Protein AF-A0A972TH23-F1 (afdb_monomer_lite)

Radius of gyration: 21.54 Å; chains: 1; bounding box: 69×28×60 Å

Foldseek 3Di:
DDPLVVQVVCQVVLCVVFNHADPCCCPPVHHVVQVQQATRHAAPFQDPVNLLVVVPPDPLLLLLLLQAFQPPQPDQQQPPDPPPPDDPPDRGSNPVSLVVVCVVAPNLLSVLADSRHDALVLCCVQPCPHLLNLSSLSNCLNNLNLPARRSNDDPVCCVVVDHHHPDDVVRVRNRVSNVSVVVSVVSNVSSSVQCPPRVHVSSVVVSCSSVVNPPDDRDDDDDPDPDD

Secondary structure (DSSP, 8-state):
--HHHHHHHHHHHHHHHS-PBPTTBTSSSB-HHHHHHS--B---PPPHHHHHTGGGS-HHHHHHHTTBPPTT--S-TTS-----SS--SPPPTTHHHHHHHHHHS-HHHHTTS-TT-B-HHHHHHHHTTSTTTHHHHHHHHHTT-SS-HHHH--GGGHHHH-PPPS-HHHHHHHHHHHHHHHHHHHHHHHHHHHHHHSHHHHHHHHHHHHTT-TT--PPP--PPPP--

Sequence (228 aa):
EDLDRRAWRFCQLFSRKYFPLHDDTLSDEFGIGDLLSGIPFQPLGFSYEGYHGFADLRQGYILALALVECPWDEGDPLGLSDDEEEADGIPGPRIPILEAVGDIVEEGLVRLLPASGWSAEDLHTITDDTEFDGLGLFADWINGNTGSIHLDTMGESLDMEGLPEWDPDTIDEMTSDWHQATEILDKIHRVALLLEQDPERTFRKLMALLTDNKDLVIPKEQLPLPID

pLDDT: mean 86.39, std 15.71, range [40.56, 98.5]

Structure (mmCIF, N/CA/C/O backbone):
data_AF-A0A972TH23-F1
#
_entry.id   AF-A0A972TH23-F1
#
loop_
_atom_site.group_PDB
_atom_site.id
_atom_site.type_symbol
_atom_site.label_atom_id
_atom_site.label_alt_id
_atom_site.label_comp_id
_atom_site.label_asym_id
_atom_site.label_entity_id
_atom_site.label_seq_id
_atom_site.pdbx_PDB_ins_code
_atom_site.Cartn_x
_atom_site.Cartn_y
_atom_site.Cartn_z
_atom_site.occupancy
_atom_site.B_iso_or_equiv
_atom_site.auth_seq_id
_atom_site.auth_comp_id
_atom_site.auth_asym_id
_atom_site.auth_atom_id
_atom_site.pdbx_PDB_model_num
ATOM 1 N N . GLU A 1 1 ? 22.518 -13.396 -33.014 1.00 58.34 1 GLU A N 1
ATOM 2 C CA . GLU A 1 1 ? 21.845 -13.726 -31.745 1.00 58.34 1 GLU A CA 1
ATOM 3 C C . GLU A 1 1 ? 20.429 -13.204 -31.861 1.00 58.34 1 GLU A C 1
ATOM 5 O O . GLU A 1 1 ? 20.268 -12.141 -32.450 1.00 58.34 1 GLU A O 1
ATOM 10 N N . ASP A 1 2 ? 19.452 -13.988 -31.427 1.00 87.38 2 ASP A N 1
ATOM 11 C CA . ASP A 1 2 ? 18.033 -13.660 -31.557 1.00 87.38 2 ASP A CA 1
ATOM 12 C C . ASP A 1 2 ? 17.685 -12.401 -30.746 1.00 87.38 2 ASP A C 1
ATOM 14 O O . ASP A 1 2 ? 18.200 -12.236 -29.634 1.00 87.38 2 ASP A O 1
ATOM 18 N N . LEU A 1 3 ? 16.890 -11.496 -31.320 1.00 87.00 3 LEU A N 1
ATOM 19 C CA . LEU A 1 3 ? 16.564 -10.208 -30.702 1.00 87.00 3 LEU A CA 1
ATOM 20 C C . LEU A 1 3 ? 15.776 -10.428 -29.405 1.00 87.00 3 LEU A C 1
ATOM 22 O O . LEU A 1 3 ? 16.132 -9.849 -28.380 1.00 87.00 3 LEU A O 1
ATOM 26 N N . ASP A 1 4 ? 14.838 -11.374 -29.423 1.00 87.94 4 ASP A N 1
ATOM 27 C CA . ASP A 1 4 ? 14.030 -11.782 -28.268 1.00 87.94 4 ASP A CA 1
ATOM 28 C C . ASP A 1 4 ? 14.906 -12.295 -27.126 1.00 87.94 4 ASP A C 1
ATOM 30 O O . ASP A 1 4 ? 14.780 -11.897 -25.969 1.00 87.94 4 ASP A O 1
ATOM 34 N N . ARG A 1 5 ? 15.912 -13.111 -27.458 1.00 90.25 5 ARG A N 1
ATOM 35 C CA . ARG A 1 5 ? 16.858 -13.633 -26.466 1.00 90.25 5 ARG A CA 1
ATOM 36 C C . ARG A 1 5 ? 17.711 -12.531 -25.836 1.00 90.25 5 ARG A C 1
ATOM 38 O O . ARG A 1 5 ? 18.113 -12.660 -24.677 1.00 90.25 5 ARG A O 1
ATOM 45 N N . ARG A 1 6 ? 18.046 -11.481 -26.592 1.00 92.25 6 ARG A N 1
ATOM 46 C CA . ARG A 1 6 ? 18.792 -10.326 -26.070 1.00 92.25 6 ARG A CA 1
ATOM 47 C C . ARG A 1 6 ? 17.913 -9.470 -25.167 1.00 92.25 6 ARG A C 1
ATOM 49 O O . ARG A 1 6 ? 18.381 -9.120 -24.088 1.00 92.25 6 ARG A O 1
ATOM 56 N N . ALA A 1 7 ? 16.678 -9.191 -25.582 1.00 93.00 7 ALA A N 1
ATOM 57 C CA . ALA A 1 7 ? 15.705 -8.447 -24.789 1.00 93.00 7 ALA A CA 1
ATOM 58 C C . ALA A 1 7 ? 15.417 -9.162 -23.462 1.00 93.00 7 ALA A C 1
ATOM 60 O O . ALA A 1 7 ? 15.606 -8.582 -22.399 1.00 93.00 7 ALA A O 1
ATOM 61 N N . TRP A 1 8 ? 15.140 -10.468 -23.501 1.00 92.50 8 TRP A N 1
ATOM 62 C CA . TRP A 1 8 ? 14.904 -11.261 -22.292 1.00 92.50 8 TRP A CA 1
ATOM 63 C C . TRP A 1 8 ? 16.086 -11.216 -21.313 1.00 92.50 8 TRP A C 1
ATOM 65 O O . TRP A 1 8 ? 15.919 -11.010 -20.112 1.00 92.50 8 TRP A O 1
ATOM 75 N N . ARG A 1 9 ? 17.321 -11.360 -21.819 1.00 94.38 9 ARG A N 1
ATOM 76 C CA . ARG A 1 9 ? 18.526 -11.241 -20.980 1.00 94.38 9 ARG A CA 1
ATOM 77 C C . ARG A 1 9 ? 18.697 -9.843 -20.405 1.00 94.38 9 ARG A C 1
ATOM 79 O O . ARG A 1 9 ? 19.185 -9.729 -19.284 1.00 94.38 9 ARG A O 1
ATOM 86 N N . PHE A 1 10 ? 18.363 -8.811 -21.174 1.00 95.19 10 PHE A N 1
ATOM 87 C CA . PHE A 1 10 ? 18.400 -7.435 -20.702 1.00 95.19 10 PHE A CA 1
ATOM 88 C C . PHE A 1 10 ? 17.441 -7.251 -19.525 1.00 95.19 10 PHE A C 1
ATOM 90 O O . PHE A 1 10 ? 17.918 -6.875 -18.461 1.00 95.19 10 PHE A O 1
ATOM 97 N N . CYS A 1 11 ? 16.164 -7.624 -19.665 1.00 95.12 11 CYS A N 1
ATOM 98 C CA . CYS A 1 11 ? 15.163 -7.512 -18.600 1.00 95.12 11 CYS A CA 1
ATOM 99 C C . CYS A 1 11 ? 15.625 -8.216 -17.315 1.00 95.12 11 CYS A C 1
ATOM 101 O O . CYS A 1 11 ? 15.657 -7.617 -16.247 1.00 95.12 11 CYS A O 1
ATOM 103 N N . GLN A 1 12 ? 16.117 -9.454 -17.428 1.00 94.62 12 GLN A N 1
ATOM 104 C CA . GLN A 1 12 ? 16.620 -10.220 -16.280 1.00 94.62 12 GLN A CA 1
ATOM 105 C C . GLN A 1 12 ? 17.823 -9.559 -15.584 1.00 94.62 12 GLN A C 1
ATOM 107 O O . GLN A 1 12 ? 17.921 -9.554 -14.357 1.00 94.62 12 GLN A O 1
ATOM 112 N N . LEU A 1 13 ? 18.775 -9.024 -16.354 1.00 96.94 13 LEU A N 1
ATOM 113 C CA . LEU A 1 13 ? 19.952 -8.353 -15.794 1.00 96.94 13 LEU A CA 1
ATOM 114 C C . LEU A 1 13 ? 19.608 -6.981 -15.211 1.00 96.94 13 LEU A C 1
ATOM 116 O O . LEU A 1 13 ? 20.183 -6.612 -14.187 1.00 96.94 13 LEU A O 1
ATOM 120 N N . PHE A 1 14 ? 18.692 -6.255 -15.852 1.00 97.12 14 PHE A N 1
ATOM 121 C CA . PHE A 1 14 ? 18.190 -4.969 -15.391 1.00 97.12 14 PHE A CA 1
ATOM 122 C C . PHE A 1 14 ? 17.475 -5.133 -14.052 1.00 97.12 14 PHE A C 1
ATOM 124 O O . PHE A 1 14 ? 17.923 -4.561 -13.061 1.00 97.12 14 PHE A O 1
ATOM 131 N N . SER A 1 15 ? 16.468 -6.008 -13.977 1.00 96.31 15 SER A N 1
ATOM 132 C CA . SER A 1 15 ? 15.666 -6.192 -12.763 1.00 96.31 15 SER A CA 1
ATOM 133 C C . SER A 1 15 ? 16.445 -6.742 -11.581 1.00 96.31 15 SER A C 1
ATOM 135 O O . SER A 1 15 ? 16.119 -6.468 -10.433 1.00 96.31 15 SER A O 1
ATOM 137 N N . ARG A 1 16 ? 17.532 -7.474 -11.837 1.00 95.88 16 ARG A N 1
ATOM 138 C CA . ARG A 1 16 ? 18.442 -7.906 -10.774 1.00 95.88 16 ARG A CA 1
ATOM 139 C C . ARG A 1 16 ? 19.262 -6.756 -10.180 1.00 95.88 16 ARG A C 1
ATOM 141 O O . ARG A 1 16 ? 19.737 -6.879 -9.053 1.00 95.88 16 ARG A O 1
ATOM 148 N N . LYS A 1 17 ? 19.535 -5.715 -10.966 1.00 96.75 17 LYS A N 1
ATOM 149 C CA . LYS A 1 17 ? 20.411 -4.607 -10.575 1.00 96.75 17 LYS A CA 1
ATOM 150 C C . LYS A 1 17 ? 19.633 -3.399 -10.049 1.00 96.75 17 LYS A C 1
ATOM 152 O O . LYS A 1 17 ? 20.150 -2.734 -9.160 1.00 96.75 17 LYS A O 1
ATOM 157 N N . TYR A 1 18 ? 18.466 -3.134 -10.622 1.00 97.50 18 TYR A N 1
ATOM 158 C CA . TYR A 1 18 ? 17.672 -1.932 -10.394 1.00 97.50 18 TYR A CA 1
ATOM 159 C C . TYR A 1 18 ? 16.332 -2.315 -9.747 1.00 97.50 18 TYR A C 1
ATOM 161 O O . TYR A 1 18 ? 16.296 -2.574 -8.547 1.00 97.50 18 TYR A O 1
ATOM 169 N N . PHE A 1 19 ? 15.266 -2.453 -10.535 1.00 97.19 19 PHE A N 1
ATOM 170 C CA . PHE A 1 19 ? 13.908 -2.772 -10.078 1.00 97.19 19 PHE A CA 1
ATOM 171 C C . PHE A 1 19 ? 13.185 -3.681 -11.093 1.00 97.19 19 PHE A C 1
ATOM 173 O O . PHE A 1 19 ? 13.610 -3.768 -12.255 1.00 97.19 19 PHE A O 1
ATOM 180 N N . PRO A 1 20 ? 12.128 -4.412 -10.690 1.00 95.25 20 PRO A N 1
ATOM 181 C CA . PRO A 1 20 ? 11.381 -5.267 -11.604 1.00 95.25 20 PRO A CA 1
ATOM 182 C C . PRO A 1 20 ? 10.733 -4.460 -12.729 1.00 95.25 20 PRO A C 1
ATOM 184 O O . PRO A 1 20 ? 10.150 -3.398 -12.512 1.00 95.25 20 PRO A O 1
ATOM 187 N N . LEU A 1 21 ? 10.850 -4.997 -13.941 1.00 93.81 21 LEU A N 1
ATOM 188 C CA . LEU A 1 21 ? 10.023 -4.558 -15.057 1.00 93.81 21 LEU A CA 1
ATOM 189 C C . LEU A 1 21 ? 8.640 -5.212 -14.941 1.00 93.81 21 LEU A C 1
ATOM 191 O O . LEU A 1 21 ? 8.520 -6.235 -14.271 1.00 93.81 21 LEU A O 1
ATOM 195 N N . HIS A 1 22 ? 7.642 -4.636 -15.608 1.00 90.44 22 HIS A N 1
ATOM 196 C CA . HIS A 1 22 ? 6.270 -5.125 -15.649 1.00 90.44 22 HIS A CA 1
ATOM 197 C C . HIS A 1 22 ? 6.222 -6.610 -16.015 1.00 90.44 22 HIS A C 1
ATOM 199 O O . HIS A 1 22 ? 6.930 -7.024 -16.940 1.00 90.44 22 HIS A O 1
ATOM 205 N N . ASP A 1 23 ? 5.386 -7.398 -15.343 1.00 85.00 23 ASP A N 1
ATOM 206 C CA . ASP A 1 23 ? 5.306 -8.850 -15.561 1.00 85.00 23 ASP A CA 1
ATOM 207 C C . ASP A 1 23 ? 4.962 -9.229 -17.013 1.00 85.00 23 ASP A C 1
ATOM 209 O O . ASP A 1 23 ? 5.482 -10.221 -17.532 1.00 85.00 23 ASP A O 1
ATOM 213 N N . ASP A 1 24 ? 4.181 -8.396 -17.708 1.00 85.25 24 ASP A N 1
ATOM 214 C CA . ASP A 1 24 ? 3.852 -8.612 -19.121 1.00 85.25 24 ASP A CA 1
ATOM 215 C C . ASP A 1 24 ? 4.957 -8.169 -20.087 1.00 85.25 24 ASP A C 1
ATOM 217 O O . ASP A 1 24 ? 4.804 -8.327 -21.293 1.00 85.25 24 ASP A O 1
ATOM 221 N N . THR A 1 25 ? 6.093 -7.650 -19.607 1.00 85.81 25 THR A N 1
ATOM 222 C CA . THR A 1 25 ? 7.207 -7.231 -20.471 1.00 85.81 25 THR A CA 1
ATOM 223 C C . THR A 1 25 ? 7.710 -8.408 -21.314 1.00 85.81 25 THR A C 1
ATOM 225 O O . THR A 1 25 ? 8.209 -9.400 -20.780 1.00 85.81 25 THR A O 1
ATOM 228 N N . LEU A 1 26 ? 7.685 -8.255 -22.644 1.00 86.94 26 LEU A N 1
ATOM 229 C CA . LEU A 1 26 ? 7.962 -9.300 -23.646 1.00 86.94 26 LEU A CA 1
ATOM 230 C C . LEU A 1 26 ? 6.861 -10.371 -23.777 1.00 86.94 26 LEU A C 1
ATOM 232 O O . LEU A 1 26 ? 7.159 -11.501 -24.175 1.00 86.94 26 LEU A O 1
ATOM 236 N N . SER A 1 27 ? 5.611 -10.024 -23.465 1.00 85.94 27 SER A N 1
ATOM 237 C CA . SER A 1 27 ? 4.417 -10.805 -23.803 1.00 85.94 27 SER A CA 1
ATOM 238 C C . SER A 1 27 ? 3.931 -10.518 -25.233 1.00 85.94 27 SER A C 1
ATOM 240 O O . SER A 1 27 ? 4.525 -9.728 -25.972 1.00 85.94 27 SER A O 1
ATOM 242 N N . ASP A 1 28 ? 2.837 -11.172 -25.638 1.00 80.94 28 ASP A N 1
ATOM 243 C CA . ASP A 1 28 ? 2.169 -10.884 -26.913 1.00 80.94 28 ASP A CA 1
ATOM 244 C C . ASP A 1 28 ? 1.546 -9.471 -26.942 1.00 80.94 28 ASP A C 1
ATOM 246 O O . ASP A 1 28 ? 1.350 -8.914 -28.023 1.00 80.94 28 ASP A O 1
ATOM 250 N N . GLU A 1 29 ? 1.253 -8.895 -25.770 1.00 77.94 29 GLU A N 1
ATOM 251 C CA . GLU A 1 29 ? 0.650 -7.566 -25.608 1.00 77.94 29 GLU A CA 1
ATOM 252 C C . GLU A 1 29 ? 1.708 -6.470 -25.438 1.00 77.94 29 GLU A C 1
ATOM 254 O O . GLU A 1 29 ? 1.524 -5.365 -25.942 1.00 77.94 29 GLU A O 1
ATOM 259 N N . PHE A 1 30 ? 2.844 -6.791 -24.807 1.00 80.62 30 PHE A N 1
ATOM 260 C CA . PHE A 1 30 ? 3.937 -5.850 -24.569 1.00 80.62 30 PHE A CA 1
ATOM 261 C C . PHE A 1 30 ? 5.242 -6.361 -25.186 1.00 80.62 30 PHE A C 1
ATOM 263 O O . PHE A 1 30 ? 5.964 -7.182 -24.614 1.00 80.62 30 PHE A O 1
ATOM 270 N N . GLY A 1 31 ? 5.569 -5.868 -26.378 1.00 87.19 31 GLY A N 1
ATOM 271 C CA . GLY A 1 31 ? 6.668 -6.376 -27.184 1.00 87.19 31 GLY A CA 1
ATOM 272 C C . GLY A 1 31 ? 7.996 -5.645 -26.985 1.00 87.19 31 GLY A C 1
ATOM 273 O O . GLY A 1 31 ? 8.184 -4.764 -26.149 1.00 87.19 31 GLY A O 1
ATOM 274 N N . ILE A 1 32 ? 8.962 -5.983 -27.843 1.00 90.50 32 ILE A N 1
ATOM 275 C CA . ILE A 1 32 ? 10.258 -5.284 -27.891 1.00 90.50 32 ILE A CA 1
ATOM 276 C C . ILE A 1 32 ? 10.090 -3.815 -28.294 1.00 90.50 32 ILE A C 1
ATOM 278 O O . ILE A 1 32 ? 10.900 -2.986 -27.894 1.00 90.50 32 ILE A O 1
ATOM 282 N N . GLY A 1 33 ? 9.073 -3.491 -29.099 1.00 88.62 33 GLY A N 1
ATOM 283 C CA . GLY A 1 33 ? 8.780 -2.108 -29.479 1.00 88.62 33 GLY A CA 1
ATOM 284 C C . GLY A 1 33 ? 8.497 -1.240 -28.256 1.00 88.62 33 GLY A C 1
ATOM 285 O O . GLY A 1 33 ? 9.111 -0.187 -28.111 1.00 88.62 33 GLY A O 1
ATOM 286 N N . ASP A 1 34 ? 7.664 -1.747 -27.353 1.00 88.06 34 ASP A N 1
ATOM 287 C CA . ASP A 1 34 ? 7.239 -1.054 -26.138 1.00 88.06 34 ASP A CA 1
ATOM 288 C C . ASP A 1 34 ? 8.391 -0.950 -25.128 1.00 88.06 34 ASP A C 1
ATOM 290 O O . ASP A 1 34 ? 8.662 0.114 -24.569 1.00 88.06 34 ASP A O 1
ATOM 294 N N . LEU A 1 35 ? 9.192 -2.020 -25.016 1.00 91.56 35 LEU A N 1
ATOM 295 C CA . LEU A 1 35 ? 10.444 -2.000 -24.253 1.00 91.56 35 LEU A CA 1
ATOM 296 C C . LEU A 1 35 ? 11.418 -0.923 -24.759 1.00 91.56 35 LEU A C 1
ATOM 298 O O . LEU A 1 35 ? 12.207 -0.396 -23.983 1.00 91.56 35 LEU A O 1
ATOM 302 N N . LEU A 1 36 ? 11.412 -0.614 -26.058 1.00 91.44 36 LEU A N 1
ATOM 303 C CA . LEU A 1 36 ? 12.267 0.423 -26.637 1.00 91.44 36 LEU A CA 1
ATOM 304 C C . LEU A 1 36 ? 11.660 1.829 -26.536 1.00 91.44 36 LEU A C 1
ATOM 306 O O . LEU A 1 36 ? 12.415 2.792 -26.669 1.00 91.44 36 LEU A O 1
ATOM 310 N N . SER A 1 37 ? 10.346 1.963 -26.325 1.00 90.38 37 SER A N 1
ATOM 311 C CA . SER A 1 37 ? 9.687 3.270 -26.196 1.00 90.38 37 SER A CA 1
ATOM 312 C C . SER A 1 37 ? 9.813 3.891 -24.809 1.00 90.38 37 SER A C 1
ATOM 314 O O . SER A 1 37 ? 9.754 5.111 -24.706 1.00 90.38 37 SER A O 1
ATOM 316 N N . GLY A 1 38 ? 10.036 3.087 -23.770 1.00 93.31 38 GLY A N 1
ATOM 317 C CA . GLY A 1 38 ? 10.263 3.569 -22.409 1.00 93.31 38 GLY A CA 1
ATOM 318 C C . GLY A 1 38 ? 10.461 2.419 -21.431 1.00 93.31 38 GLY A C 1
ATOM 319 O O . GLY A 1 38 ? 10.517 1.259 -21.840 1.00 93.31 38 GLY A O 1
ATOM 320 N N . ILE A 1 39 ? 10.621 2.742 -20.152 1.00 94.88 39 ILE A N 1
ATOM 321 C CA . ILE A 1 39 ? 10.854 1.786 -19.073 1.00 94.88 39 ILE A CA 1
ATOM 322 C C . ILE A 1 39 ? 9.514 1.152 -18.677 1.00 94.88 39 ILE A C 1
ATOM 324 O O . ILE A 1 39 ? 8.687 1.833 -18.071 1.00 94.88 39 ILE A O 1
ATOM 328 N N . PRO A 1 40 ? 9.290 -0.148 -18.942 1.00 92.31 40 PRO A N 1
ATOM 329 C CA . PRO A 1 40 ? 8.093 -0.834 -18.476 1.00 92.31 40 PRO A CA 1
ATOM 330 C C . PRO A 1 40 ? 8.264 -1.203 -17.012 1.00 92.31 40 PRO A C 1
ATOM 332 O O . PRO A 1 40 ? 8.652 -2.322 -16.695 1.00 92.31 40 PRO A O 1
ATOM 335 N N . PHE A 1 41 ? 8.081 -0.253 -16.108 1.00 93.19 41 PHE A N 1
ATOM 336 C CA . PHE A 1 41 ? 8.184 -0.526 -14.680 1.00 93.19 41 PHE A CA 1
ATOM 337 C C . PHE A 1 41 ? 6.938 -1.247 -14.166 1.00 93.19 41 PHE A C 1
ATOM 339 O O . PHE A 1 41 ? 5.880 -1.183 -14.782 1.00 93.19 41 PHE A O 1
ATOM 346 N N . GLN A 1 42 ? 7.067 -1.946 -13.040 1.00 92.31 42 GLN A N 1
ATOM 347 C CA . GLN A 1 42 ? 5.923 -2.563 -12.375 1.00 92.31 42 GLN A CA 1
ATOM 348 C C . GLN A 1 42 ? 5.127 -1.492 -11.599 1.00 92.31 42 GLN A C 1
ATOM 350 O O . GLN A 1 42 ? 5.662 -0.977 -10.607 1.00 92.31 42 GLN A O 1
ATOM 355 N N . PRO A 1 43 ? 3.881 -1.166 -12.000 1.00 92.44 43 PRO A N 1
ATOM 356 C CA . PRO A 1 43 ? 2.960 -0.409 -11.179 1.00 92.44 43 PRO A CA 1
ATOM 357 C C . PRO A 1 43 ? 2.411 -1.339 -10.094 1.00 92.44 43 PRO A C 1
ATOM 359 O O . PRO A 1 43 ? 2.153 -2.528 -10.309 1.00 92.44 43 PRO A O 1
ATOM 362 N N . LEU A 1 44 ? 2.274 -0.781 -8.908 1.00 94.56 44 LEU A N 1
ATOM 363 C CA . LEU A 1 44 ? 1.789 -1.419 -7.696 1.00 94.56 44 LEU A CA 1
ATOM 364 C C . LEU A 1 44 ? 0.735 -0.543 -7.012 1.00 94.56 44 LEU A C 1
ATOM 366 O O . LEU A 1 44 ? 0.391 -0.819 -5.868 1.00 94.56 44 LEU A O 1
ATOM 370 N N . GLY A 1 45 ? 0.236 0.507 -7.671 1.00 93.94 45 GLY A N 1
ATOM 371 C CA . GLY A 1 45 ? -0.812 1.359 -7.126 1.00 93.94 45 GLY A CA 1
ATOM 372 C C . GLY A 1 45 ? -2.136 0.635 -6.947 1.00 93.94 45 GLY A C 1
ATOM 373 O O . GLY A 1 45 ? -2.457 -0.320 -7.660 1.00 93.94 45 GLY A O 1
ATOM 374 N N . PHE A 1 46 ? -2.898 1.082 -5.954 1.00 92.31 46 PHE A N 1
ATOM 375 C CA . PHE A 1 46 ? -4.182 0.487 -5.623 1.00 92.31 46 PHE A CA 1
ATOM 376 C C . PHE A 1 46 ? -5.263 1.012 -6.575 1.00 92.31 46 PHE A C 1
ATOM 378 O O . PHE A 1 46 ? -5.521 2.211 -6.627 1.00 92.31 46 PHE A O 1
ATOM 385 N N . SER A 1 47 ? -5.882 0.126 -7.354 1.00 89.69 47 SER A N 1
ATOM 386 C CA . SER A 1 47 ? -6.874 0.515 -8.360 1.00 89.69 47 SER A CA 1
ATOM 387 C C . SER A 1 47 ? -8.304 0.496 -7.821 1.00 89.69 47 SER A C 1
ATOM 389 O O . SER A 1 47 ? -8.614 -0.193 -6.845 1.00 89.69 47 SER A O 1
ATOM 391 N N . TYR A 1 48 ? -9.198 1.193 -8.526 1.00 86.00 48 TYR A N 1
ATOM 392 C CA . TYR A 1 48 ? -10.644 1.125 -8.301 1.00 86.00 48 TYR A CA 1
ATOM 393 C C . TYR A 1 48 ? -11.167 -0.318 -8.380 1.00 86.00 48 TYR A C 1
ATOM 395 O O . TYR A 1 48 ? -11.881 -0.778 -7.491 1.00 86.00 48 TYR A O 1
ATOM 403 N N . GLU A 1 49 ? -10.734 -1.076 -9.392 1.00 86.38 49 GLU A N 1
ATOM 404 C CA . GLU A 1 49 ? -11.068 -2.499 -9.528 1.00 86.38 49 GLU A CA 1
ATOM 405 C C . GLU A 1 49 ? -10.529 -3.333 -8.356 1.00 86.38 49 GLU A C 1
ATOM 407 O O . GLU A 1 49 ? -11.213 -4.229 -7.869 1.00 86.38 49 GLU A O 1
ATOM 412 N N . GLY A 1 50 ? -9.338 -3.013 -7.836 1.00 87.44 50 GLY A N 1
ATOM 413 C CA . GLY A 1 50 ? -8.797 -3.640 -6.627 1.00 87.44 50 GLY A CA 1
ATOM 414 C C . GLY A 1 50 ? -9.634 -3.345 -5.380 1.00 87.44 50 GLY A C 1
ATOM 415 O O . GLY A 1 50 ? -9.811 -4.221 -4.532 1.00 87.44 50 GLY A O 1
ATOM 416 N N . TYR A 1 51 ? -10.204 -2.142 -5.291 1.00 88.44 51 TYR A N 1
ATOM 417 C CA . TYR A 1 51 ? -11.129 -1.760 -4.224 1.00 88.44 51 TYR A CA 1
ATOM 418 C C . TYR A 1 51 ? -12.457 -2.517 -4.327 1.00 88.44 51 TYR A C 1
ATOM 420 O O . TYR A 1 51 ? -12.935 -3.071 -3.339 1.00 88.44 51 TYR A O 1
ATOM 428 N N . HIS A 1 52 ? -13.034 -2.625 -5.525 1.00 86.81 52 HIS A N 1
ATOM 429 C CA . HIS A 1 52 ? -14.252 -3.411 -5.751 1.00 86.81 52 HIS A CA 1
ATOM 430 C C . HIS A 1 52 ? -14.026 -4.923 -5.614 1.00 86.81 52 HIS A C 1
ATOM 432 O O . HIS A 1 52 ? -14.912 -5.648 -5.158 1.00 86.81 52 HIS A O 1
ATOM 438 N N . GLY A 1 53 ? -12.824 -5.392 -5.939 1.00 89.44 53 GLY A N 1
ATOM 439 C CA . GLY A 1 53 ? -12.347 -6.759 -5.754 1.00 89.44 53 GLY A CA 1
ATOM 440 C C . GLY A 1 53 ? -11.817 -7.059 -4.349 1.00 89.44 53 GLY A C 1
ATOM 441 O O . GLY A 1 53 ? -11.122 -8.060 -4.176 1.00 89.44 53 GLY A O 1
ATOM 442 N N . PHE A 1 54 ? -12.125 -6.240 -3.331 1.00 92.56 54 PHE A N 1
ATOM 443 C CA . PHE A 1 54 ? -11.550 -6.384 -1.985 1.00 92.56 54 PHE A CA 1
ATOM 444 C C . PHE A 1 54 ? -11.730 -7.782 -1.370 1.00 92.56 54 PHE A C 1
ATOM 446 O O . PHE A 1 54 ? -10.949 -8.178 -0.508 1.00 92.56 54 PHE A O 1
ATOM 453 N N . ALA A 1 55 ? -12.756 -8.532 -1.785 1.00 92.00 55 ALA A N 1
ATOM 454 C CA . ALA A 1 55 ? -13.039 -9.875 -1.284 1.00 92.00 55 ALA A CA 1
ATOM 455 C C . ALA A 1 55 ? -11.920 -10.890 -1.592 1.00 92.00 55 ALA A C 1
ATOM 457 O O . ALA A 1 55 ? -11.801 -11.892 -0.885 1.00 92.00 55 ALA A O 1
ATOM 458 N N . ASP A 1 56 ? -11.087 -10.625 -2.604 1.00 93.94 56 ASP A N 1
ATOM 459 C CA . ASP A 1 56 ? -9.911 -11.439 -2.929 1.00 93.94 56 ASP A CA 1
ATOM 460 C C . ASP A 1 56 ? -8.684 -11.072 -2.073 1.00 93.94 56 ASP A C 1
ATOM 462 O O . ASP A 1 56 ? -7.682 -11.798 -2.054 1.00 93.94 56 ASP A O 1
ATOM 466 N N . LEU A 1 57 ? -8.745 -9.957 -1.335 1.00 94.69 57 LEU A N 1
ATOM 467 C CA . LEU A 1 57 ? -7.689 -9.557 -0.415 1.00 94.69 57 LEU A CA 1
ATOM 468 C C . LEU A 1 57 ? -7.672 -10.460 0.816 1.00 94.69 57 LEU A C 1
ATOM 470 O O . LEU A 1 57 ? -8.662 -11.058 1.240 1.00 94.69 57 LEU A O 1
ATOM 474 N N . ARG A 1 58 ? -6.508 -10.523 1.461 1.00 96.44 58 ARG A N 1
ATOM 475 C CA . ARG A 1 58 ? -6.413 -11.196 2.754 1.00 96.44 58 ARG A CA 1
ATOM 476 C C . ARG A 1 58 ? -7.157 -10.392 3.815 1.00 96.44 58 ARG A C 1
ATOM 478 O O . ARG A 1 58 ? -7.175 -9.163 3.791 1.00 96.44 58 ARG A O 1
ATOM 485 N N . GLN A 1 59 ? -7.676 -11.105 4.806 1.00 96.88 59 GLN A N 1
ATOM 486 C CA . GLN A 1 59 ? -8.476 -10.569 5.905 1.00 96.88 59 GLN A CA 1
ATOM 487 C C . GLN A 1 59 ? -7.871 -9.323 6.581 1.00 96.88 59 GLN A C 1
ATOM 489 O O . GLN A 1 59 ? -8.607 -8.398 6.911 1.00 96.88 59 GLN A O 1
ATOM 494 N N . GLY A 1 60 ? -6.547 -9.257 6.759 1.00 97.50 60 GLY A N 1
ATOM 495 C CA . GLY A 1 60 ? -5.891 -8.101 7.378 1.00 97.50 60 GLY A CA 1
ATOM 496 C C . GLY A 1 60 ? -5.988 -6.825 6.549 1.00 97.50 60 GLY A C 1
ATOM 497 O O . GLY A 1 60 ? -6.160 -5.745 7.108 1.00 97.50 60 GLY A O 1
ATOM 498 N N . TYR A 1 61 ? -5.929 -6.952 5.223 1.00 97.75 61 TYR A N 1
ATOM 499 C CA . TYR A 1 61 ? -6.116 -5.828 4.306 1.00 97.75 61 TYR A CA 1
ATOM 500 C C . TYR A 1 61 ? -7.575 -5.385 4.267 1.00 97.75 61 TYR A C 1
ATOM 502 O O . TYR A 1 61 ? -7.822 -4.189 4.277 1.00 97.75 61 TYR A O 1
ATOM 510 N N . ILE A 1 62 ? -8.532 -6.318 4.307 1.00 97.19 62 ILE A N 1
ATOM 511 C CA . ILE A 1 62 ? -9.966 -5.988 4.392 1.00 97.19 62 ILE A CA 1
ATOM 512 C C . ILE A 1 62 ? -10.249 -5.180 5.670 1.00 97.19 62 ILE A C 1
ATOM 514 O O . ILE A 1 62 ? -10.920 -4.150 5.627 1.00 97.19 62 ILE A O 1
ATOM 518 N N . LEU A 1 63 ? -9.673 -5.600 6.803 1.00 97.44 63 LEU A N 1
ATOM 519 C CA . LEU A 1 63 ? -9.780 -4.873 8.071 1.00 97.44 63 LEU A CA 1
ATOM 520 C C . LEU A 1 63 ? -9.138 -3.485 8.009 1.00 97.44 63 LEU A C 1
ATOM 522 O O . LEU A 1 63 ? -9.720 -2.533 8.519 1.00 97.44 63 LEU A O 1
ATOM 526 N N . ALA A 1 64 ? -7.963 -3.355 7.389 1.00 97.62 64 ALA A N 1
ATOM 527 C CA . ALA A 1 64 ? -7.320 -2.058 7.199 1.00 97.62 64 ALA A CA 1
ATOM 528 C C . ALA A 1 64 ? -8.140 -1.145 6.268 1.00 97.62 64 ALA A C 1
ATOM 530 O O . ALA A 1 64 ? -8.299 0.037 6.557 1.00 97.62 64 ALA A O 1
ATOM 531 N N . LEU A 1 65 ? -8.724 -1.698 5.202 1.00 95.56 65 LEU A N 1
ATOM 532 C CA . LEU A 1 65 ? -9.529 -0.967 4.220 1.00 95.56 65 LEU A CA 1
ATOM 533 C C . LEU A 1 65 ? -10.787 -0.358 4.841 1.00 95.56 65 LEU A C 1
ATOM 535 O O . LEU A 1 65 ? -11.159 0.761 4.507 1.00 95.56 65 LEU A O 1
ATOM 539 N N . ALA A 1 66 ? -11.396 -1.039 5.814 1.00 94.81 66 ALA A N 1
ATOM 540 C CA . ALA A 1 66 ? -12.512 -0.482 6.573 1.00 94.81 66 ALA A CA 1
ATOM 541 C C . ALA A 1 66 ? -12.131 0.730 7.441 1.00 94.81 66 ALA A C 1
ATOM 543 O O . ALA A 1 66 ? -13.018 1.478 7.845 1.00 94.81 66 ALA A O 1
ATOM 544 N N . LEU A 1 67 ? -10.851 0.945 7.754 1.00 95.50 67 LEU A N 1
ATOM 545 C CA . LEU A 1 67 ? -10.394 2.086 8.557 1.00 95.50 67 LEU A CA 1
ATOM 546 C C . LEU A 1 67 ? -10.077 3.309 7.690 1.00 95.50 67 LEU A C 1
ATOM 548 O O . LEU A 1 67 ? -10.214 4.436 8.153 1.00 95.50 67 LEU A O 1
ATOM 552 N N . VAL A 1 68 ? -9.664 3.102 6.447 1.00 94.75 68 VAL A N 1
ATOM 553 C CA . VAL A 1 68 ? -9.169 4.167 5.571 1.00 94.75 68 VAL A CA 1
ATOM 554 C C . VAL A 1 68 ? -10.314 4.858 4.833 1.00 94.75 68 VAL A C 1
ATOM 556 O O . VAL A 1 68 ? -11.333 4.238 4.516 1.00 94.75 68 VAL A O 1
ATOM 559 N N . GLU A 1 69 ? -10.144 6.153 4.573 1.00 90.94 69 GLU A N 1
ATOM 560 C CA . GLU A 1 69 ? -11.034 6.898 3.690 1.00 90.94 69 GLU A CA 1
ATOM 561 C C . GLU A 1 69 ? -11.017 6.379 2.250 1.00 90.94 69 GLU A C 1
ATOM 563 O O . GLU A 1 69 ? -9.970 6.062 1.690 1.00 90.94 69 GLU A O 1
ATOM 568 N N . CYS A 1 70 ? -12.195 6.256 1.641 1.00 88.06 70 CYS A N 1
ATOM 569 C CA . CYS A 1 70 ? -12.298 5.793 0.264 1.00 88.06 70 CYS A CA 1
ATOM 570 C C . CYS A 1 70 ? -12.082 6.973 -0.700 1.00 88.06 70 CYS A C 1
ATOM 572 O O . CYS A 1 70 ? -12.879 7.913 -0.671 1.00 88.06 70 CYS A O 1
ATOM 574 N N . PRO A 1 71 ? -11.076 6.928 -1.594 1.00 84.69 71 PRO A N 1
ATOM 575 C CA . PRO A 1 71 ? -10.824 8.013 -2.545 1.00 84.69 71 PRO A CA 1
ATOM 576 C C . PRO A 1 71 ? -11.888 8.115 -3.646 1.00 84.69 71 PRO A C 1
ATOM 578 O O . PRO A 1 71 ? -11.943 9.119 -4.351 1.00 84.69 71 PRO A O 1
ATOM 581 N N . TRP A 1 72 ? -12.730 7.089 -3.797 1.00 81.12 72 TRP A N 1
ATOM 582 C CA . TRP A 1 72 ? -13.776 6.997 -4.822 1.00 81.12 72 TRP A CA 1
ATOM 583 C C . TRP A 1 72 ? -15.195 7.142 -4.256 1.00 81.12 72 TRP A C 1
ATOM 585 O O . TRP A 1 72 ? -16.163 6.786 -4.926 1.00 81.12 72 TRP A O 1
ATOM 595 N N . ASP A 1 73 ? -15.339 7.611 -3.014 1.00 72.50 73 ASP A N 1
ATOM 596 C CA . ASP A 1 73 ? -16.654 7.840 -2.413 1.00 72.50 73 ASP A CA 1
ATOM 597 C C . ASP A 1 73 ? -17.242 9.167 -2.916 1.00 72.50 73 ASP A C 1
ATOM 599 O O . ASP A 1 73 ? -17.038 10.237 -2.343 1.00 72.50 73 ASP A O 1
ATOM 603 N N . GLU A 1 74 ? -17.955 9.107 -4.041 1.00 56.31 74 GLU A N 1
ATOM 604 C CA . GLU A 1 74 ? -18.736 10.221 -4.587 1.00 56.31 74 GLU A CA 1
ATOM 605 C C . GLU A 1 74 ? -20.180 10.184 -4.036 1.00 56.31 74 GLU A C 1
ATOM 607 O O . GLU A 1 74 ? -21.141 10.074 -4.791 1.00 56.31 74 GLU A O 1
ATOM 612 N N . GLY A 1 75 ? -20.378 10.212 -2.712 1.00 51.69 75 GLY A N 1
ATOM 613 C CA . GLY A 1 75 ? -21.730 10.170 -2.131 1.00 51.69 75 GLY A CA 1
ATOM 614 C C . GLY A 1 75 ? -21.788 10.093 -0.605 1.00 51.69 75 GLY A C 1
ATOM 615 O O . GLY A 1 75 ? -20.760 10.016 0.060 1.00 51.69 75 GLY A O 1
ATOM 616 N N . ASP A 1 76 ? -23.003 10.147 -0.039 1.00 49.50 76 ASP A N 1
ATOM 617 C CA . ASP A 1 76 ? -23.232 9.875 1.387 1.00 49.50 76 ASP A CA 1
ATOM 618 C C . ASP A 1 76 ? -22.856 8.409 1.693 1.00 49.50 76 ASP A C 1
ATOM 620 O O . ASP A 1 76 ? -23.567 7.503 1.240 1.00 49.50 76 ASP A O 1
ATOM 624 N N . PRO A 1 77 ? -21.805 8.149 2.496 1.00 49.00 77 PRO A N 1
ATOM 625 C CA . PRO A 1 77 ? -21.287 6.802 2.749 1.00 49.00 77 PRO A CA 1
ATOM 626 C C . PRO A 1 77 ? -22.293 5.854 3.419 1.00 49.00 77 PRO A C 1
ATOM 628 O O . PRO A 1 77 ? -22.073 4.644 3.476 1.00 49.00 77 PRO A O 1
ATOM 631 N N . LEU A 1 78 ? -23.381 6.398 3.979 1.00 51.78 78 LEU A N 1
ATOM 632 C CA . LEU A 1 78 ? -24.445 5.652 4.651 1.00 51.78 78 LEU A CA 1
ATOM 633 C C . LEU A 1 78 ? -25.769 5.653 3.871 1.00 51.78 78 LEU A C 1
ATOM 635 O O . LEU A 1 78 ? -26.721 5.009 4.317 1.00 51.78 78 LEU A O 1
ATOM 639 N N . GLY A 1 79 ? -25.853 6.371 2.744 1.00 48.56 79 GLY A N 1
ATOM 640 C CA . GLY A 1 79 ? -27.092 6.546 1.981 1.00 48.56 79 GLY A CA 1
ATOM 641 C C . GLY A 1 79 ? -28.237 7.162 2.800 1.00 48.56 79 GLY A C 1
ATOM 642 O O . GLY A 1 79 ? -29.392 6.787 2.612 1.00 48.56 79 GLY A O 1
ATOM 643 N N . LEU A 1 80 ? -27.924 8.045 3.756 1.00 48.22 80 LEU A N 1
ATOM 644 C CA . LEU A 1 80 ? -28.880 8.690 4.665 1.00 48.22 80 LEU A CA 1
ATOM 645 C C . LEU A 1 80 ? -29.349 10.071 4.181 1.00 48.22 80 LEU A C 1
ATOM 647 O O . LEU A 1 80 ? -30.217 10.673 4.817 1.00 48.22 80 LEU A O 1
ATOM 651 N N . SER A 1 81 ? -28.793 10.596 3.092 1.00 46.03 81 SER A N 1
ATOM 652 C CA . SER A 1 81 ? -29.248 11.830 2.469 1.00 46.03 81 SER A CA 1
ATOM 653 C C . SER A 1 81 ? -30.575 11.593 1.745 1.00 46.03 81 SER A C 1
ATOM 655 O O . SER A 1 81 ? -30.632 10.829 0.786 1.00 46.03 81 SER A O 1
ATOM 657 N N . ASP A 1 82 ? -31.623 12.301 2.174 1.00 46.22 82 ASP A N 1
ATOM 658 C CA . ASP A 1 82 ? -32.966 12.317 1.563 1.00 46.22 82 ASP A CA 1
ATOM 659 C C . ASP A 1 82 ? -33.003 12.944 0.144 1.00 46.22 82 ASP A C 1
ATOM 661 O O . ASP A 1 82 ? -34.076 13.098 -0.445 1.00 46.22 82 ASP A O 1
ATOM 665 N N . ASP A 1 83 ? -31.855 13.337 -0.413 1.00 43.28 83 ASP A N 1
ATOM 666 C CA . ASP A 1 83 ? -31.754 13.918 -1.750 1.00 43.28 83 ASP A CA 1
ATOM 667 C C . ASP A 1 83 ? -31.696 12.785 -2.799 1.00 43.28 83 ASP A C 1
ATOM 669 O O . ASP A 1 83 ? -30.634 12.340 -3.221 1.00 43.28 83 ASP A O 1
ATOM 673 N N . GLU A 1 84 ? -32.879 12.301 -3.200 1.00 43.75 84 GLU A N 1
ATOM 674 C CA . GLU A 1 84 ? -33.143 11.248 -4.206 1.00 43.75 84 GLU A CA 1
ATOM 675 C C . GLU A 1 84 ? -32.722 11.598 -5.659 1.00 43.75 84 GLU A C 1
ATOM 677 O O . GLU A 1 84 ? -33.269 11.047 -6.619 1.00 43.75 84 GLU A O 1
ATOM 682 N N . GLU A 1 85 ? -31.772 12.506 -5.880 1.00 45.41 85 GLU A N 1
ATOM 683 C CA . GLU A 1 85 ? -31.320 12.860 -7.229 1.00 45.41 85 GLU A CA 1
ATOM 684 C C . GLU A 1 85 ? -29.840 12.492 -7.410 1.00 45.41 85 GLU A C 1
ATOM 686 O O . GLU A 1 85 ? -28.950 13.234 -7.017 1.00 45.41 85 GLU A O 1
ATOM 691 N N . GLU A 1 86 ? -29.628 11.340 -8.063 1.00 43.78 86 GLU A N 1
ATOM 692 C CA . GLU A 1 86 ? -28.359 10.822 -8.615 1.00 43.78 86 GLU A CA 1
ATOM 693 C C . GLU A 1 86 ? -27.483 9.933 -7.708 1.00 43.78 86 GLU A C 1
ATOM 695 O O . GLU A 1 86 ? -26.303 10.182 -7.510 1.00 43.78 86 GLU A O 1
ATOM 700 N N . ALA A 1 87 ? -28.016 8.787 -7.277 1.00 42.84 87 ALA A N 1
ATOM 701 C CA . ALA A 1 87 ? -27.223 7.555 -7.181 1.00 42.84 87 ALA A CA 1
ATOM 702 C C . ALA A 1 87 ? -28.157 6.356 -7.394 1.00 42.84 87 ALA A C 1
ATOM 704 O O . ALA A 1 87 ? -29.234 6.300 -6.806 1.00 42.84 87 ALA A O 1
ATOM 705 N N . ASP A 1 88 ? -27.774 5.404 -8.245 1.00 40.56 88 ASP A N 1
ATOM 706 C CA . ASP A 1 88 ? -28.567 4.242 -8.690 1.00 40.56 88 ASP A CA 1
ATOM 707 C C . ASP A 1 88 ? -28.876 3.208 -7.575 1.00 40.56 88 ASP A C 1
ATOM 709 O O . ASP A 1 88 ? -28.827 2.000 -7.797 1.00 40.56 88 ASP A O 1
ATOM 713 N N . GLY A 1 89 ? -29.159 3.629 -6.337 1.00 41.47 89 GLY A N 1
ATOM 714 C CA . GLY A 1 89 ? -29.396 2.734 -5.199 1.00 41.47 89 GLY A CA 1
ATOM 715 C C . GLY A 1 89 ? -28.230 1.779 -4.918 1.00 41.47 89 GLY A C 1
ATOM 716 O O . GLY A 1 89 ? -28.414 0.785 -4.215 1.00 41.47 89 GLY A O 1
ATOM 717 N N . ILE A 1 90 ? -27.055 2.049 -5.496 1.00 46.66 90 ILE A N 1
ATOM 718 C CA . ILE A 1 90 ? -25.834 1.283 -5.292 1.00 46.66 90 ILE A CA 1
ATOM 719 C C . ILE A 1 90 ? -25.253 1.776 -3.967 1.00 46.66 90 ILE A C 1
ATOM 721 O O . ILE A 1 90 ? -24.949 2.964 -3.856 1.00 46.66 90 ILE A O 1
ATOM 725 N N . PRO A 1 91 ? -25.132 0.903 -2.952 1.00 54.81 91 PRO A N 1
ATOM 726 C CA . PRO A 1 91 ? -24.436 1.245 -1.721 1.00 54.81 91 PRO A CA 1
ATOM 727 C C . PRO A 1 91 ? -23.050 1.809 -2.057 1.00 54.81 91 PRO A C 1
ATOM 729 O O . PRO A 1 91 ? -22.371 1.245 -2.918 1.00 54.81 91 PRO A O 1
ATOM 732 N N . GLY A 1 92 ? -22.630 2.892 -1.391 1.00 67.50 92 GLY A N 1
ATOM 733 C CA . GLY A 1 92 ? -21.280 3.438 -1.551 1.00 67.50 92 GLY A CA 1
ATOM 734 C C . GLY A 1 92 ? -20.227 2.325 -1.434 1.00 67.50 92 GLY A C 1
ATOM 735 O O . GLY A 1 92 ? -20.446 1.352 -0.700 1.00 67.50 92 GLY A O 1
ATOM 736 N N . PRO A 1 93 ? -19.091 2.421 -2.148 1.00 76.94 93 PRO A N 1
ATOM 737 C CA . PRO A 1 93 ? -18.152 1.309 -2.346 1.00 76.94 93 PRO A CA 1
ATOM 738 C C . PRO A 1 93 ? -17.604 0.730 -1.029 1.00 76.94 93 PRO A C 1
ATOM 740 O O . PRO A 1 93 ? -17.151 -0.413 -0.985 1.00 76.94 93 PRO A O 1
ATOM 743 N N . ARG A 1 94 ? -17.705 1.486 0.070 1.00 84.62 94 ARG A N 1
ATOM 744 C CA . ARG A 1 94 ? -17.305 1.087 1.420 1.00 84.62 94 ARG A CA 1
ATOM 745 C C . ARG A 1 94 ? -18.310 0.174 2.137 1.00 84.62 94 ARG A C 1
ATOM 747 O O . ARG A 1 94 ? -17.894 -0.606 2.989 1.00 84.62 94 ARG A O 1
ATOM 754 N N . ILE A 1 95 ? -19.606 0.212 1.807 1.00 86.62 95 ILE A N 1
ATOM 755 C CA . ILE A 1 95 ? -20.644 -0.573 2.508 1.00 86.62 95 ILE A CA 1
ATOM 756 C C . ILE A 1 95 ? -20.358 -2.087 2.465 1.00 86.62 95 ILE A C 1
ATOM 758 O O . ILE A 1 95 ? -20.314 -2.693 3.539 1.00 86.62 95 ILE A O 1
ATOM 762 N N . PRO A 1 96 ? -20.067 -2.709 1.303 1.00 90.00 96 PRO A N 1
ATOM 763 C CA . PRO A 1 96 ? -19.739 -4.137 1.247 1.00 90.00 96 PRO A CA 1
ATOM 764 C C . PRO A 1 96 ? -18.505 -4.520 2.078 1.00 90.00 96 PRO A C 1
ATOM 766 O O . PRO A 1 96 ? -18.439 -5.616 2.635 1.00 90.00 96 PRO A O 1
ATOM 769 N N . ILE A 1 97 ? -17.529 -3.613 2.196 1.00 92.38 97 ILE A N 1
ATOM 770 C CA . ILE A 1 97 ? -16.333 -3.818 3.023 1.00 92.38 97 ILE A CA 1
ATOM 771 C C . ILE A 1 97 ? -16.718 -3.827 4.504 1.00 92.38 97 ILE A C 1
A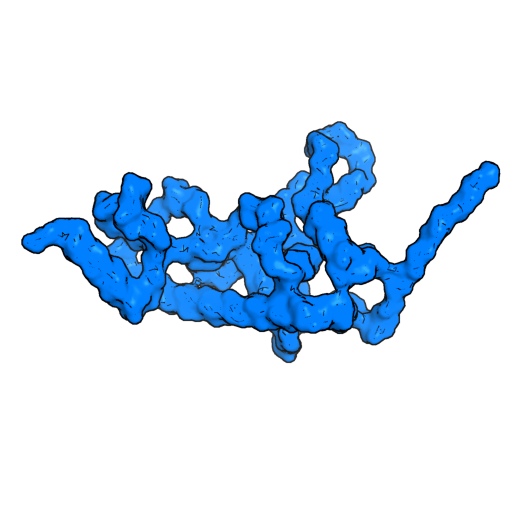TOM 773 O O . ILE A 1 97 ? -16.270 -4.698 5.248 1.00 92.38 97 ILE A O 1
ATOM 777 N N . LEU A 1 98 ? -17.569 -2.893 4.940 1.00 92.25 98 LEU A N 1
ATOM 778 C CA . LEU A 1 98 ? -18.041 -2.829 6.326 1.00 92.25 98 LEU A CA 1
ATOM 779 C C . LEU A 1 98 ? -18.867 -4.064 6.711 1.00 92.25 98 LEU A C 1
ATOM 781 O O . LEU A 1 98 ? -18.693 -4.580 7.815 1.00 92.25 98 LEU A O 1
ATOM 785 N N . GLU A 1 99 ? -19.709 -4.569 5.806 1.00 91.38 99 GLU A N 1
ATOM 786 C CA . GLU A 1 99 ? -20.447 -5.825 6.000 1.00 91.38 99 GLU A CA 1
ATOM 787 C C . GLU A 1 99 ? -19.489 -7.012 6.168 1.00 91.38 99 GLU A C 1
ATOM 789 O O . GLU A 1 99 ? -19.575 -7.740 7.156 1.00 91.38 99 GLU A O 1
ATOM 794 N N . ALA A 1 100 ? -18.510 -7.155 5.268 1.00 93.56 100 ALA A N 1
ATOM 795 C CA . ALA A 1 100 ? -17.506 -8.215 5.356 1.00 93.56 100 ALA A CA 1
ATOM 796 C C . ALA A 1 100 ? -16.661 -8.116 6.637 1.00 93.56 100 ALA A C 1
ATOM 798 O O . ALA A 1 100 ? -16.311 -9.131 7.242 1.00 93.56 100 ALA A O 1
ATOM 799 N N . VAL A 1 101 ? -16.346 -6.899 7.086 1.00 94.62 101 VAL A N 1
ATOM 800 C CA . VAL A 1 101 ? -15.669 -6.688 8.367 1.00 94.62 101 VAL A CA 1
ATOM 801 C C . VAL A 1 101 ? -16.564 -7.079 9.541 1.00 94.62 101 VAL A C 1
ATOM 803 O O . VAL A 1 101 ? -16.046 -7.672 10.480 1.00 94.62 101 VAL A O 1
ATOM 806 N N . GLY A 1 102 ? -17.878 -6.853 9.484 1.00 92.94 102 GLY A N 1
ATOM 807 C CA . GLY A 1 102 ? -18.834 -7.309 10.505 1.00 92.94 102 GLY A CA 1
ATOM 808 C C . GLY A 1 102 ? -18.937 -8.834 10.647 1.00 92.94 102 GLY A C 1
ATOM 809 O O . GLY A 1 102 ? -19.286 -9.334 11.716 1.00 92.94 102 GLY A O 1
ATOM 810 N N . ASP A 1 103 ? -18.584 -9.584 9.601 1.00 93.06 103 ASP A N 1
ATOM 811 C CA . ASP A 1 103 ? -18.452 -11.045 9.671 1.00 93.06 103 ASP A CA 1
ATOM 812 C C . ASP A 1 103 ? -17.110 -11.488 10.287 1.00 93.06 103 ASP A C 1
ATOM 814 O O . ASP A 1 103 ? -16.983 -12.601 10.807 1.00 93.06 103 ASP A O 1
ATOM 818 N N . ILE A 1 104 ? -16.090 -10.626 10.227 1.00 93.88 104 ILE A N 1
ATOM 819 C CA . ILE A 1 104 ? -14.741 -10.885 10.748 1.00 93.88 104 ILE A CA 1
ATOM 820 C C . ILE A 1 104 ? -14.614 -10.471 12.219 1.00 93.88 104 ILE A C 1
ATOM 822 O O . ILE A 1 104 ? -14.019 -11.191 13.026 1.00 93.88 104 ILE A O 1
ATOM 826 N N . VAL A 1 105 ? -15.121 -9.288 12.552 1.00 90.50 105 VAL A N 1
ATOM 827 C CA . VAL A 1 105 ? -15.156 -8.713 13.897 1.00 90.50 105 VAL A CA 1
ATOM 828 C C . VAL A 1 105 ? -16.602 -8.442 14.279 1.00 90.50 105 VAL A C 1
ATOM 830 O O . VAL A 1 105 ? -17.430 -8.200 13.418 1.00 90.50 105 VAL A O 1
ATOM 833 N N . GLU A 1 106 ? -16.916 -8.438 15.573 1.00 88.38 106 GLU A N 1
ATOM 834 C CA . GLU A 1 106 ? -18.275 -8.149 16.050 1.00 88.38 106 GLU A CA 1
ATOM 835 C C . GLU A 1 106 ? -18.847 -6.860 15.418 1.00 88.38 106 GLU A C 1
ATOM 837 O O . GLU A 1 106 ? -18.204 -5.810 15.466 1.00 88.38 106 GLU A O 1
ATOM 842 N N . GLU A 1 107 ? -20.077 -6.914 14.889 1.00 86.56 107 GLU A N 1
ATOM 843 C CA . GLU A 1 107 ? -20.753 -5.791 14.207 1.00 86.56 107 GLU A CA 1
ATOM 844 C C . GLU A 1 107 ? -20.754 -4.496 15.042 1.00 86.56 107 GLU A C 1
ATOM 846 O O . GLU A 1 107 ? -20.651 -3.382 14.526 1.00 86.56 107 GLU A O 1
ATOM 851 N N . GLY A 1 108 ? -20.800 -4.625 16.370 1.00 85.44 108 GLY A N 1
ATOM 852 C CA . GLY A 1 108 ? -20.718 -3.487 17.278 1.00 85.44 108 GLY A CA 1
ATOM 853 C C . GLY A 1 108 ? -19.411 -2.684 17.175 1.00 85.44 108 GLY A C 1
ATOM 854 O O . GLY A 1 108 ? -19.428 -1.499 17.496 1.00 85.44 108 GLY A O 1
ATOM 855 N N . LEU A 1 109 ? -18.300 -3.278 16.714 1.00 87.00 109 LEU A N 1
ATOM 856 C CA . LEU A 1 109 ? -17.056 -2.558 16.400 1.00 87.00 109 LEU A CA 1
ATOM 857 C C . LEU A 1 109 ? -17.167 -1.777 15.092 1.00 87.00 109 LEU A C 1
ATOM 859 O O . LEU A 1 109 ? -16.690 -0.647 15.027 1.00 87.00 109 LEU A O 1
ATOM 863 N N . VAL A 1 110 ? -17.827 -2.345 14.081 1.00 89.62 110 VAL A N 1
ATOM 864 C CA . VAL A 1 110 ? -18.041 -1.693 12.778 1.00 89.62 110 VAL A CA 1
ATOM 865 C C . VAL A 1 110 ? -18.830 -0.400 12.949 1.00 89.62 110 VAL A C 1
ATOM 867 O O . VAL A 1 110 ? -18.487 0.625 12.372 1.00 89.62 110 VAL A O 1
ATOM 870 N N . ARG A 1 111 ? -19.826 -0.401 13.839 1.00 86.94 111 ARG A N 1
ATOM 871 C CA . ARG A 1 111 ? -20.646 0.781 14.156 1.00 86.94 111 ARG A CA 1
ATOM 872 C C . ARG A 1 111 ? -19.876 1.935 14.811 1.00 86.94 111 ARG A C 1
ATOM 874 O O . ARG A 1 111 ? -20.427 3.024 14.940 1.00 86.94 111 ARG A O 1
ATOM 881 N N . LEU A 1 112 ? -18.646 1.701 15.270 1.00 87.38 112 LEU A N 1
ATOM 882 C CA . LEU A 1 112 ? -17.774 2.740 15.827 1.00 87.38 112 LEU A CA 1
ATOM 883 C C . LEU A 1 112 ? -16.884 3.393 14.762 1.00 87.38 112 LEU A C 1
ATOM 885 O O . LEU A 1 112 ? -16.201 4.368 15.070 1.00 87.38 112 LEU A O 1
ATOM 889 N N . LEU A 1 113 ? -16.861 2.855 13.541 1.00 89.25 113 LEU A N 1
ATOM 890 C CA . LEU A 1 113 ? -16.084 3.415 12.445 1.00 89.25 113 LEU A CA 1
ATOM 891 C C . LEU A 1 113 ? -16.713 4.734 11.971 1.00 89.25 113 LEU A C 1
ATOM 893 O O . LEU A 1 113 ? -17.937 4.808 11.823 1.00 89.25 113 LEU A O 1
ATOM 897 N N . PRO A 1 114 ? -15.906 5.771 11.685 1.00 88.56 114 PRO A N 1
ATOM 898 C CA . PRO A 1 114 ? -16.385 6.952 10.983 1.00 88.56 114 PRO A CA 1
ATOM 899 C C . PRO A 1 114 ? -17.025 6.555 9.651 1.00 88.56 114 PRO A C 1
ATOM 901 O O . PRO A 1 114 ? -16.530 5.648 8.975 1.00 88.56 114 PRO A O 1
ATOM 904 N N . ALA A 1 115 ? -18.090 7.254 9.253 1.00 82.38 115 ALA A N 1
ATOM 905 C CA . ALA A 1 115 ? -18.812 6.994 8.004 1.00 82.38 115 ALA A CA 1
ATOM 906 C C . ALA A 1 115 ? -17.911 7.109 6.764 1.00 82.38 115 ALA A C 1
ATOM 908 O O . ALA A 1 115 ? -18.038 6.308 5.847 1.00 82.38 115 ALA A O 1
ATOM 909 N N . SER A 1 116 ? -16.951 8.033 6.781 1.00 83.88 116 SER A N 1
ATOM 910 C CA . SER A 1 116 ? -15.971 8.229 5.711 1.00 83.88 116 SER A CA 1
ATOM 911 C C . SER A 1 116 ? -14.663 7.466 5.914 1.00 83.88 116 SER A C 1
ATOM 913 O O . SER A 1 116 ? -13.839 7.489 5.021 1.00 83.88 116 SER A O 1
ATOM 915 N N . GLY A 1 117 ? -14.434 6.824 7.065 1.00 91.44 117 GLY A N 1
ATOM 916 C CA . GLY A 1 117 ? -13.094 6.372 7.469 1.00 91.44 117 GLY A CA 1
ATOM 917 C C . GLY A 1 117 ? -12.222 7.509 8.015 1.00 91.44 117 GLY A C 1
ATOM 918 O O . GLY A 1 117 ? -12.693 8.637 8.179 1.00 91.44 117 GLY A O 1
ATOM 919 N N . TRP A 1 118 ? -10.975 7.188 8.358 1.00 94.38 118 TRP A N 1
ATOM 920 C CA . TRP A 1 118 ? -9.957 8.157 8.770 1.00 94.38 118 TRP A CA 1
ATOM 921 C C . TRP A 1 118 ? -9.090 8.574 7.583 1.00 94.38 118 TRP A C 1
ATOM 923 O O . TRP A 1 118 ? -8.769 7.744 6.728 1.00 94.38 118 TRP A O 1
ATOM 933 N N . SER A 1 119 ? -8.666 9.839 7.580 1.00 94.81 119 SER A N 1
ATOM 934 C CA . SER A 1 119 ? -7.721 10.333 6.583 1.00 94.81 119 SER A CA 1
ATOM 935 C C . SER A 1 119 ? -6.313 9.799 6.815 1.00 94.81 119 SER A C 1
ATOM 937 O O . SER A 1 119 ? -5.951 9.407 7.930 1.00 94.81 119 SER A O 1
ATOM 939 N N . ALA A 1 120 ? -5.487 9.828 5.769 1.00 96.06 120 ALA A N 1
ATOM 940 C CA . ALA A 1 120 ? -4.075 9.466 5.886 1.00 96.06 120 ALA A CA 1
ATOM 941 C C . ALA A 1 120 ? -3.341 10.315 6.945 1.00 96.06 120 ALA A C 1
ATOM 943 O O . ALA A 1 120 ? -2.593 9.776 7.760 1.00 96.06 120 ALA A O 1
ATOM 944 N N . GLU A 1 121 ? -3.613 11.625 7.006 1.00 96.75 121 GLU A N 1
ATOM 945 C CA . GLU A 1 121 ? -3.020 12.542 7.994 1.00 96.75 121 GLU A CA 1
ATOM 946 C C . GLU A 1 121 ? -3.375 12.159 9.441 1.00 96.75 121 GLU A C 1
ATOM 948 O O . GLU A 1 121 ? -2.496 12.123 10.313 1.00 96.75 121 GLU A O 1
ATOM 953 N N . ASP A 1 122 ? -4.645 11.835 9.702 1.00 96.88 122 ASP A N 1
ATOM 954 C CA . ASP A 1 122 ? -5.095 11.403 11.027 1.00 96.88 122 ASP A CA 1
ATOM 955 C C . ASP A 1 122 ? -4.444 10.069 11.410 1.00 96.88 122 ASP A C 1
ATOM 957 O O . ASP A 1 122 ? -3.953 9.900 12.531 1.00 96.88 122 ASP A O 1
ATOM 961 N N . LEU A 1 123 ? -4.396 9.126 10.466 1.00 97.75 123 LEU A N 1
ATOM 962 C CA . LEU A 1 123 ? -3.792 7.816 10.678 1.00 97.75 123 LEU A CA 1
ATOM 963 C C . LEU A 1 123 ? -2.297 7.926 10.968 1.00 97.75 123 LEU A C 1
ATOM 965 O O . LEU A 1 123 ? -1.837 7.301 11.924 1.00 97.75 123 LEU A O 1
ATOM 969 N N . HIS A 1 124 ? -1.550 8.751 10.237 1.00 97.75 124 HIS A N 1
ATOM 970 C CA . HIS A 1 124 ? -0.148 9.026 10.552 1.00 97.75 124 HIS A CA 1
ATOM 971 C C . HIS A 1 124 ? 0.013 9.636 11.944 1.00 97.75 124 HIS A C 1
ATOM 973 O O . HIS A 1 124 ? 0.767 9.125 12.770 1.00 97.75 124 HIS A O 1
ATOM 979 N N . THR A 1 125 ? -0.774 10.667 12.257 1.00 97.69 125 THR A N 1
ATOM 980 C CA . THR A 1 125 ? -0.722 11.353 13.557 1.00 97.69 125 THR A CA 1
ATOM 981 C C . THR A 1 125 ? -0.940 10.398 14.735 1.00 97.69 125 THR A C 1
ATOM 983 O O . THR A 1 125 ? -0.323 10.561 15.790 1.00 97.69 125 THR A O 1
ATOM 986 N N . ILE A 1 126 ? -1.830 9.415 14.578 1.00 97.31 126 ILE A N 1
ATOM 987 C CA . ILE A 1 126 ? -2.228 8.505 15.656 1.00 97.31 126 ILE A CA 1
ATOM 988 C C . ILE A 1 126 ? -1.365 7.235 15.704 1.00 97.31 126 ILE A C 1
ATOM 990 O O . ILE A 1 126 ? -1.105 6.715 16.794 1.00 97.31 126 ILE A O 1
ATOM 994 N N . THR A 1 127 ? -0.978 6.692 14.548 1.00 97.62 127 THR A N 1
ATOM 995 C CA . THR A 1 127 ? -0.403 5.339 14.454 1.00 97.62 127 THR A CA 1
ATOM 996 C C . THR A 1 127 ? 1.100 5.307 14.232 1.00 97.62 127 THR A C 1
ATOM 998 O O . THR A 1 127 ? 1.710 4.273 14.535 1.00 97.62 127 THR A O 1
ATOM 1001 N N . ASP A 1 128 ? 1.716 6.408 13.800 1.00 96.38 128 ASP A N 1
ATOM 1002 C CA . ASP A 1 128 ? 3.172 6.497 13.718 1.00 96.38 128 ASP A CA 1
ATOM 1003 C C . ASP A 1 128 ? 3.802 6.231 15.098 1.00 96.38 128 ASP A C 1
ATOM 1005 O O . ASP A 1 128 ? 3.236 6.533 16.151 1.00 96.38 128 ASP A O 1
ATOM 1009 N N . ASP A 1 129 ? 4.973 5.590 15.101 1.00 95.69 129 ASP A N 1
ATOM 1010 C CA . ASP A 1 129 ? 5.681 5.119 16.304 1.00 95.69 129 ASP A CA 1
ATOM 1011 C C . ASP A 1 129 ? 4.930 4.069 17.158 1.00 95.69 129 ASP A C 1
ATOM 1013 O O 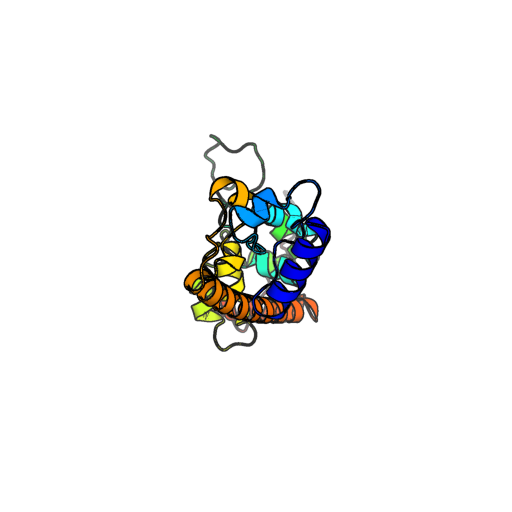. ASP A 1 129 ? 5.365 3.726 18.266 1.00 95.69 129 ASP A O 1
ATOM 1017 N N . THR A 1 130 ? 3.834 3.499 16.650 1.00 96.81 130 THR A N 1
ATOM 1018 C CA . THR A 1 130 ? 3.135 2.363 17.269 1.00 96.81 130 THR A CA 1
ATOM 1019 C C . THR A 1 130 ? 3.379 1.060 16.501 1.00 96.81 130 THR A C 1
ATOM 1021 O O . THR A 1 130 ? 4.075 1.023 15.493 1.00 96.81 130 THR A O 1
ATOM 1024 N N . GLU A 1 131 ? 2.800 -0.053 16.963 1.00 96.69 131 GLU A N 1
ATOM 1025 C CA . GLU A 1 131 ? 2.805 -1.306 16.188 1.00 96.69 131 GLU A CA 1
ATOM 1026 C C . GLU A 1 131 ? 1.899 -1.260 14.942 1.00 96.69 131 GLU A C 1
ATOM 1028 O O . GLU A 1 131 ? 1.891 -2.211 14.165 1.00 96.69 131 GLU A O 1
ATOM 1033 N N . PHE A 1 132 ? 1.139 -0.173 14.770 1.00 98.06 132 PHE A N 1
ATOM 1034 C CA . PHE A 1 132 ? 0.225 0.064 13.657 1.00 98.06 132 PHE A CA 1
ATOM 1035 C C . PHE A 1 132 ? 0.754 1.109 12.658 1.00 98.06 132 PHE A C 1
ATOM 1037 O O . PHE A 1 132 ? -0.024 1.601 11.848 1.00 98.06 132 PHE A O 1
ATOM 1044 N N . ASP A 1 133 ? 2.055 1.424 12.680 1.00 96.62 133 ASP A N 1
ATOM 1045 C CA . ASP A 1 133 ? 2.705 2.461 11.850 1.00 96.62 133 ASP A CA 1
ATOM 1046 C C . ASP A 1 133 ? 2.566 2.259 10.327 1.00 96.62 133 ASP A C 1
ATOM 1048 O O . ASP A 1 133 ? 2.792 3.173 9.539 1.00 96.62 133 ASP A O 1
ATOM 1052 N N . GLY A 1 134 ? 2.181 1.062 9.885 1.00 97.94 134 GLY A N 1
ATOM 1053 C CA . GLY A 1 134 ? 1.839 0.787 8.491 1.00 97.94 134 GLY A CA 1
ATOM 1054 C C . GLY A 1 134 ? 0.451 1.268 8.058 1.00 97.94 134 GLY A C 1
ATOM 1055 O O . GLY A 1 134 ? 0.155 1.176 6.872 1.00 97.94 134 GLY A O 1
ATOM 1056 N N . LEU A 1 135 ? -0.412 1.742 8.966 1.00 98.00 135 LEU A N 1
ATOM 1057 C CA . LEU A 1 135 ? -1.792 2.103 8.622 1.00 98.00 135 LEU A CA 1
ATOM 1058 C C . LEU A 1 135 ? -1.896 3.461 7.914 1.00 98.00 135 LEU A C 1
ATOM 1060 O O . LEU A 1 135 ? -2.645 3.564 6.948 1.00 98.00 135 LEU A O 1
ATOM 1064 N N . GLY A 1 136 ? -1.121 4.466 8.337 1.00 98.19 136 GLY A N 1
ATOM 1065 C CA . GLY A 1 136 ? -1.006 5.731 7.596 1.00 98.19 136 GLY A CA 1
ATOM 1066 C C . GLY A 1 136 ? -0.471 5.501 6.180 1.00 98.19 136 GLY A C 1
ATOM 1067 O O . GLY A 1 136 ? -1.099 5.889 5.203 1.00 98.19 136 GLY A O 1
ATOM 1068 N N . LEU A 1 137 ? 0.590 4.697 6.063 1.00 98.44 137 LEU A N 1
ATOM 1069 C CA . LEU A 1 137 ? 1.165 4.309 4.771 1.00 98.44 137 LEU A CA 1
ATOM 1070 C C . LEU A 1 137 ? 0.192 3.521 3.887 1.00 98.44 137 LEU A C 1
ATOM 1072 O O . LEU A 1 137 ? 0.226 3.632 2.663 1.00 98.44 137 LEU A O 1
ATOM 1076 N N . PHE A 1 138 ? -0.666 2.699 4.494 1.00 98.31 138 PHE A N 1
ATOM 1077 C CA . PHE A 1 138 ? -1.727 2.018 3.762 1.00 98.31 138 PHE A CA 1
ATOM 1078 C C . PHE A 1 138 ? -2.724 3.031 3.197 1.00 98.31 138 PHE A C 1
ATOM 1080 O O . PHE A 1 138 ? -3.099 2.911 2.037 1.00 98.31 138 PHE A O 1
ATOM 1087 N N . ALA A 1 139 ? -3.096 4.053 3.970 1.00 97.62 139 ALA A N 1
ATOM 1088 C CA . ALA A 1 139 ? -3.958 5.125 3.489 1.00 97.62 139 ALA A CA 1
ATOM 1089 C C . ALA A 1 139 ? -3.323 5.928 2.349 1.00 97.62 139 ALA A C 1
ATOM 1091 O O . ALA A 1 139 ? -3.997 6.166 1.346 1.00 97.62 139 ALA A O 1
ATOM 1092 N N . ASP A 1 140 ? -2.034 6.260 2.445 1.00 97.81 140 ASP A N 1
ATOM 1093 C CA . ASP A 1 140 ? -1.297 6.892 1.346 1.00 97.81 140 ASP A CA 1
ATOM 1094 C C . ASP A 1 140 ? -1.330 6.029 0.081 1.00 97.81 140 ASP A C 1
ATOM 1096 O O . ASP A 1 140 ? -1.569 6.541 -1.008 1.00 97.81 140 ASP A O 1
ATOM 1100 N N . TRP A 1 141 ? -1.142 4.713 0.216 1.00 97.50 141 TRP A N 1
ATOM 1101 C CA . TRP A 1 141 ? -1.156 3.788 -0.918 1.00 97.50 141 TRP A CA 1
ATOM 1102 C C . TRP A 1 141 ? -2.528 3.681 -1.589 1.00 97.50 141 TRP A C 1
ATOM 1104 O O . TRP A 1 141 ? -2.608 3.726 -2.815 1.00 97.50 141 TRP A O 1
ATOM 1114 N N . ILE A 1 142 ? -3.608 3.596 -0.805 1.00 94.88 142 ILE A N 1
ATOM 1115 C CA . ILE A 1 142 ? -4.977 3.607 -1.341 1.00 94.88 142 ILE A CA 1
ATOM 1116 C C . ILE A 1 142 ? -5.259 4.906 -2.108 1.00 94.88 142 ILE A C 1
ATOM 1118 O O . ILE A 1 142 ? -5.920 4.875 -3.142 1.00 94.88 142 ILE A O 1
ATOM 1122 N N . ASN A 1 143 ? -4.738 6.036 -1.625 1.00 92.12 143 ASN A N 1
ATOM 1123 C CA . ASN A 1 143 ? -4.960 7.355 -2.216 1.00 92.12 143 ASN A CA 1
ATOM 1124 C C . ASN A 1 143 ? -3.935 7.740 -3.302 1.00 92.12 143 ASN A C 1
ATOM 1126 O O . ASN A 1 143 ? -4.036 8.835 -3.851 1.00 92.12 143 ASN A O 1
ATOM 1130 N N . GLY A 1 144 ? -2.951 6.884 -3.605 1.00 93.44 144 GLY A N 1
ATOM 1131 C CA . GLY A 1 144 ? -1.880 7.186 -4.563 1.00 93.44 144 GLY A CA 1
ATOM 1132 C C . GLY A 1 144 ? -0.994 8.373 -4.155 1.00 93.44 144 GLY A C 1
ATOM 1133 O O . GLY A 1 144 ? -0.608 9.169 -5.006 1.00 93.44 144 GLY A O 1
ATOM 1134 N N . ASN A 1 145 ? -0.712 8.521 -2.855 1.00 95.12 145 ASN A N 1
ATOM 1135 C CA . ASN A 1 145 ? 0.033 9.642 -2.264 1.00 95.12 145 ASN A CA 1
ATOM 1136 C C . ASN A 1 145 ? 1.298 9.202 -1.501 1.00 95.12 145 ASN A C 1
ATOM 1138 O O . ASN A 1 145 ? 1.740 9.872 -0.569 1.00 95.12 145 ASN A O 1
ATOM 1142 N N . THR A 1 146 ? 1.903 8.079 -1.878 1.00 96.50 146 THR A N 1
ATOM 1143 C CA . THR A 1 146 ? 3.087 7.527 -1.193 1.00 96.50 146 THR A CA 1
ATOM 1144 C C . THR A 1 146 ? 4.387 8.255 -1.541 1.00 96.50 146 THR A C 1
ATOM 1146 O O . THR A 1 146 ? 5.403 8.090 -0.854 1.00 96.50 146 THR A O 1
ATOM 1149 N N . GLY A 1 147 ? 4.375 9.039 -2.622 1.00 94.50 147 GLY A N 1
ATOM 1150 C CA . GLY A 1 147 ? 5.553 9.682 -3.189 1.00 94.50 147 GLY A CA 1
ATOM 1151 C C . GLY A 1 147 ? 6.454 8.717 -3.959 1.00 94.50 147 GLY A C 1
ATOM 1152 O O . GLY A 1 147 ? 7.610 9.050 -4.199 1.00 94.50 147 GLY A O 1
ATOM 1153 N N . SER A 1 148 ? 5.957 7.530 -4.314 1.00 95.31 148 SER A N 1
ATOM 1154 C CA . SER A 1 148 ? 6.671 6.531 -5.107 1.00 95.31 148 SER A CA 1
ATOM 1155 C C . SER A 1 148 ? 5.910 6.277 -6.396 1.00 95.31 148 SER A C 1
ATOM 1157 O O . SER A 1 148 ? 4.772 5.810 -6.358 1.00 95.31 148 SER A O 1
ATOM 1159 N N . ILE A 1 149 ? 6.564 6.472 -7.546 1.00 94.06 149 ILE A N 1
ATOM 1160 C CA . ILE A 1 149 ? 5.936 6.206 -8.849 1.00 94.06 149 ILE A CA 1
ATOM 1161 C C . ILE A 1 149 ? 5.374 4.780 -8.944 1.00 94.06 149 ILE A C 1
ATOM 1163 O O . ILE A 1 149 ? 4.334 4.556 -9.559 1.00 94.06 149 ILE A O 1
ATOM 1167 N N . HIS A 1 150 ? 6.017 3.811 -8.285 1.00 95.38 150 HIS A N 1
ATOM 1168 C CA . HIS A 1 150 ? 5.558 2.427 -8.265 1.00 95.38 150 HIS A CA 1
ATOM 1169 C C . HIS A 1 150 ? 4.218 2.268 -7.550 1.00 95.38 150 HIS A C 1
ATOM 1171 O O . HIS A 1 150 ? 3.370 1.532 -8.035 1.00 95.38 150 HIS A O 1
ATOM 1177 N N . LEU A 1 151 ? 4.021 2.924 -6.409 1.00 96.44 151 LEU A N 1
ATOM 1178 C CA . LEU A 1 151 ? 2.815 2.774 -5.591 1.00 96.44 151 LEU A CA 1
ATOM 1179 C C . LEU A 1 151 ? 1.727 3.799 -5.924 1.00 96.44 151 LEU A C 1
ATOM 1181 O O . LEU A 1 151 ? 0.579 3.586 -5.553 1.00 96.44 151 LEU A O 1
ATOM 1185 N N . ASP A 1 152 ? 2.068 4.867 -6.640 1.00 94.31 152 ASP A N 1
ATOM 1186 C CA . ASP A 1 152 ? 1.121 5.923 -7.010 1.00 94.31 152 ASP A CA 1
ATOM 1187 C C . ASP A 1 152 ? 0.598 5.757 -8.450 1.00 94.31 152 ASP A C 1
ATOM 1189 O O . ASP A 1 152 ? -0.373 6.400 -8.840 1.00 94.31 152 ASP A O 1
ATOM 1193 N N . THR A 1 153 ? 1.191 4.849 -9.237 1.00 91.81 153 THR A N 1
ATOM 1194 C CA . THR A 1 153 ? 0.721 4.516 -10.591 1.00 91.81 153 THR A CA 1
ATOM 1195 C C . THR A 1 153 ? -0.128 3.248 -10.584 1.00 91.81 153 THR A C 1
ATOM 1197 O O . THR A 1 153 ? 0.319 2.187 -10.138 1.00 91.81 153 THR A O 1
ATOM 1200 N N . MET A 1 154 ? -1.340 3.335 -11.134 1.00 87.88 154 MET A N 1
ATOM 1201 C CA . MET A 1 154 ? -2.213 2.184 -11.387 1.00 87.88 154 MET A CA 1
ATOM 1202 C C . MET A 1 154 ? -1.856 1.537 -12.732 1.00 87.88 154 MET A C 1
ATOM 1204 O O . MET A 1 154 ? -1.439 2.228 -13.660 1.00 87.88 154 MET A O 1
ATOM 1208 N N . GLY A 1 155 ? -2.053 0.221 -12.867 1.00 77.94 155 GLY A N 1
ATOM 1209 C CA . GLY A 1 155 ? -1.737 -0.503 -14.110 1.00 77.94 155 GLY A CA 1
ATOM 1210 C C . GLY A 1 155 ? -2.393 0.099 -15.355 1.00 77.94 155 GLY A C 1
ATOM 1211 O O . GLY A 1 155 ? -1.730 0.301 -16.366 1.00 77.94 155 GLY A O 1
ATOM 1212 N N . GLU A 1 156 ? -3.664 0.484 -15.243 1.00 74.19 156 GLU A N 1
ATOM 1213 C CA . GLU A 1 156 ? -4.445 1.099 -16.326 1.00 74.19 156 GLU A CA 1
ATOM 1214 C C . GLU A 1 156 ? -3.953 2.505 -16.713 1.00 74.19 156 GLU A C 1
ATOM 1216 O O . GLU A 1 156 ? -4.170 2.954 -17.838 1.00 74.19 156 GLU A O 1
ATOM 1221 N N . SER A 1 157 ? -3.262 3.207 -15.807 1.00 76.56 157 SER A N 1
ATOM 1222 C CA . SER A 1 157 ? -2.745 4.556 -16.063 1.00 76.56 157 SER A CA 1
ATOM 1223 C C . SER A 1 157 ? -1.518 4.552 -16.977 1.00 76.56 157 SER A C 1
ATOM 1225 O O . SER A 1 157 ? -1.274 5.546 -17.663 1.00 76.56 157 SER A O 1
ATOM 1227 N N . LEU A 1 158 ? -0.767 3.444 -17.045 1.00 76.75 158 LEU A N 1
ATOM 1228 C CA . LEU A 1 158 ? 0.440 3.348 -17.878 1.00 76.75 158 LEU A CA 1
ATOM 1229 C C . LEU A 1 158 ? 0.147 3.556 -19.367 1.00 76.75 158 LEU A C 1
ATOM 1231 O O . LEU A 1 158 ? 0.918 4.224 -20.060 1.00 76.75 158 LEU A O 1
ATOM 1235 N N . ASP A 1 159 ? -0.987 3.044 -19.844 1.00 70.69 159 ASP A N 1
ATOM 1236 C CA . ASP A 1 159 ? -1.403 3.186 -21.242 1.00 70.69 159 ASP A CA 1
ATOM 1237 C C . ASP A 1 159 ? -1.757 4.639 -21.603 1.00 70.69 159 ASP A C 1
ATOM 1239 O O . ASP A 1 159 ? -1.682 5.038 -22.768 1.00 70.69 159 ASP A O 1
ATOM 1243 N N . MET A 1 160 ? -2.136 5.444 -20.605 1.00 73.12 160 MET A N 1
ATOM 1244 C CA . MET A 1 160 ? -2.599 6.822 -20.777 1.00 73.12 160 MET A CA 1
ATOM 1245 C C . MET A 1 160 ? -1.479 7.850 -20.594 1.00 73.12 160 MET A C 1
ATOM 1247 O O . MET A 1 160 ? -1.421 8.834 -21.334 1.00 73.12 160 MET A O 1
ATOM 1251 N N . GLU A 1 161 ? -0.602 7.635 -19.614 1.00 77.56 161 GLU A N 1
ATOM 1252 C CA . GLU A 1 161 ? 0.462 8.575 -19.237 1.00 77.56 161 GLU A CA 1
ATOM 1253 C C . GLU A 1 161 ? 1.775 8.320 -19.987 1.00 77.56 161 GLU A C 1
ATOM 1255 O O . GLU A 1 161 ? 2.597 9.228 -20.140 1.00 77.56 161 GLU A O 1
ATOM 1260 N N . GLY A 1 162 ? 1.929 7.118 -20.546 1.00 82.50 162 GLY A N 1
ATOM 1261 C CA . GLY A 1 162 ? 3.139 6.687 -21.228 1.00 82.50 162 GLY A CA 1
ATOM 1262 C C . GLY A 1 162 ? 4.223 6.214 -20.260 1.00 82.50 162 GLY A C 1
ATOM 1263 O O . GLY A 1 162 ? 4.122 6.327 -19.041 1.00 82.50 162 GLY A O 1
ATOM 1264 N N . LEU A 1 163 ? 5.284 5.642 -20.828 1.00 90.62 163 LEU A N 1
ATOM 1265 C CA . LEU A 1 163 ? 6.378 5.065 -20.053 1.00 90.62 163 LEU A CA 1
ATOM 1266 C C . LEU A 1 163 ? 7.486 6.097 -19.792 1.00 90.62 163 LEU A C 1
ATOM 1268 O O . LEU A 1 163 ? 7.811 6.867 -20.702 1.00 90.62 163 LEU A O 1
ATOM 1272 N N . PRO A 1 164 ? 8.131 6.065 -18.610 1.00 93.62 164 PRO A N 1
ATOM 1273 C CA . PRO A 1 164 ? 9.327 6.856 -18.338 1.00 93.62 164 PRO A CA 1
ATOM 1274 C C . PRO A 1 164 ? 10.439 6.599 -19.362 1.00 93.62 164 PRO A C 1
ATOM 1276 O O . PRO A 1 164 ? 10.558 5.503 -19.918 1.00 93.62 164 PRO A O 1
ATOM 1279 N N . GLU A 1 165 ? 11.282 7.597 -19.616 1.00 95.06 165 GLU A N 1
ATOM 1280 C CA . GLU A 1 165 ? 12.352 7.482 -20.608 1.00 95.06 165 GLU A CA 1
ATOM 1281 C C . GLU A 1 165 ? 13.518 6.604 -20.120 1.00 95.06 165 GLU A C 1
ATOM 1283 O O . GLU A 1 165 ? 13.826 6.510 -18.934 1.00 95.06 165 GLU A O 1
ATOM 1288 N N . TRP A 1 166 ? 14.218 5.966 -21.066 1.00 96.25 166 TRP A N 1
ATOM 1289 C CA . TRP A 1 166 ? 15.457 5.239 -20.784 1.00 96.25 166 TRP A CA 1
ATOM 1290 C C . TRP A 1 166 ? 16.640 6.198 -20.626 1.00 96.25 166 TRP A C 1
ATOM 1292 O O . TRP A 1 166 ? 17.441 6.369 -21.553 1.00 96.25 166 TRP A O 1
ATOM 1302 N N . ASP A 1 167 ? 16.805 6.768 -19.439 1.00 97.19 167 ASP A N 1
ATOM 1303 C CA . ASP A 1 167 ? 17.990 7.546 -19.088 1.00 97.19 167 ASP A CA 1
ATOM 1304 C C . ASP A 1 167 ? 18.532 7.199 -17.686 1.00 97.19 167 ASP A C 1
ATOM 1306 O O . ASP A 1 167 ? 17.824 6.612 -16.866 1.00 97.19 167 ASP A O 1
ATOM 1310 N N . PRO A 1 168 ? 19.822 7.479 -17.414 1.00 97.38 168 PRO A N 1
ATOM 1311 C CA . PRO A 1 168 ? 20.444 7.102 -16.149 1.00 97.38 168 PRO A CA 1
ATOM 1312 C C . PRO A 1 168 ? 19.822 7.756 -14.914 1.00 97.38 168 PRO A C 1
ATOM 1314 O O . PRO A 1 168 ? 19.761 7.089 -13.885 1.00 97.38 168 PRO A O 1
ATOM 1317 N N . ASP A 1 169 ? 19.384 9.013 -15.011 1.00 97.94 169 ASP A N 1
ATOM 1318 C CA . ASP A 1 169 ? 18.851 9.752 -13.866 1.00 97.94 169 ASP A CA 1
ATOM 1319 C C . ASP A 1 169 ? 17.472 9.179 -13.502 1.00 97.94 169 ASP A C 1
ATOM 1321 O O . ASP A 1 169 ? 17.252 8.817 -12.348 1.00 97.94 169 ASP A O 1
ATOM 1325 N N . THR A 1 170 ? 16.612 8.932 -14.500 1.00 97.31 170 THR A N 1
ATOM 1326 C CA . THR A 1 170 ? 15.326 8.238 -14.308 1.00 97.31 170 THR A CA 1
ATOM 1327 C C . THR A 1 170 ? 15.516 6.843 -13.705 1.00 97.31 170 THR A C 1
ATOM 1329 O O . THR A 1 170 ? 14.806 6.459 -12.779 1.00 97.31 170 THR A O 1
ATOM 1332 N N . ILE A 1 171 ? 16.495 6.060 -14.180 1.00 97.56 171 ILE A N 1
ATOM 1333 C CA . ILE A 1 171 ? 16.761 4.722 -13.622 1.00 97.56 171 ILE A CA 1
ATOM 1334 C C . ILE A 1 171 ? 17.191 4.810 -12.154 1.00 97.56 171 ILE A C 1
ATOM 1336 O O . ILE A 1 171 ? 16.759 3.981 -11.349 1.00 97.56 171 ILE A O 1
ATOM 1340 N N . ASP A 1 172 ? 18.053 5.764 -11.802 1.00 97.88 172 ASP A N 1
ATOM 1341 C CA . ASP A 1 172 ? 18.534 5.932 -10.431 1.00 97.88 172 ASP A CA 1
ATOM 1342 C C . ASP A 1 172 ? 17.397 6.393 -9.497 1.00 97.88 172 ASP A C 1
ATOM 1344 O O . ASP A 1 172 ? 17.256 5.836 -8.404 1.00 97.88 172 ASP A O 1
ATOM 1348 N N . GLU A 1 173 ? 16.546 7.322 -9.947 1.00 97.19 173 GLU A N 1
ATOM 1349 C CA . GLU A 1 173 ? 15.344 7.769 -9.227 1.00 97.19 173 GLU A CA 1
ATOM 1350 C C . GLU A 1 173 ? 14.365 6.611 -9.002 1.00 97.19 173 GLU A C 1
ATOM 1352 O O . GLU A 1 173 ? 14.075 6.265 -7.858 1.00 97.19 173 GLU A O 1
ATOM 1357 N N . MET A 1 174 ? 13.962 5.905 -10.061 1.00 97.50 174 MET A N 1
ATOM 1358 C CA . MET A 1 174 ? 13.032 4.773 -9.955 1.00 97.50 174 MET A CA 1
ATOM 1359 C C . MET A 1 174 ? 13.601 3.613 -9.125 1.00 97.50 174 MET A C 1
ATOM 1361 O O . MET A 1 174 ? 12.869 2.900 -8.444 1.00 97.50 174 MET A O 1
ATOM 1365 N N . THR A 1 175 ? 14.923 3.417 -9.127 1.00 97.94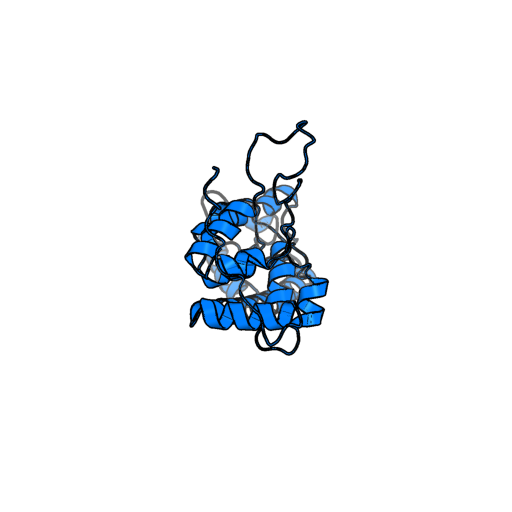 175 THR A N 1
ATOM 1366 C CA . THR A 1 175 ? 15.555 2.424 -8.244 1.00 97.94 175 THR A CA 1
ATOM 1367 C C . THR A 1 175 ? 15.435 2.828 -6.777 1.00 97.94 175 THR A C 1
ATOM 1369 O O . THR A 1 175 ? 15.177 1.973 -5.927 1.00 97.94 175 THR A O 1
ATOM 1372 N N . SER A 1 176 ? 15.605 4.115 -6.464 1.00 97.00 176 SER A N 1
ATOM 1373 C CA . SER A 1 176 ? 15.367 4.641 -5.117 1.00 97.00 176 SER A CA 1
ATOM 1374 C C . SER A 1 176 ? 13.898 4.480 -4.716 1.00 97.00 176 SER A C 1
ATOM 1376 O O . SER A 1 176 ? 13.616 3.955 -3.636 1.00 97.00 176 SER A O 1
ATOM 1378 N N . ASP A 1 177 ? 12.976 4.841 -5.608 1.00 96.75 177 ASP A N 1
ATOM 1379 C CA . ASP A 1 177 ? 11.532 4.721 -5.391 1.00 96.75 177 ASP A CA 1
ATOM 1380 C C . ASP A 1 177 ? 11.101 3.273 -5.182 1.00 96.75 177 ASP A C 1
ATOM 1382 O O . ASP A 1 177 ? 10.237 3.009 -4.348 1.00 96.75 177 ASP A O 1
ATOM 1386 N N . TRP A 1 178 ? 11.711 2.320 -5.893 1.00 97.56 178 TRP A N 1
ATOM 1387 C CA . TRP A 1 178 ? 11.463 0.896 -5.694 1.00 97.56 178 TRP A CA 1
ATOM 1388 C C . TRP A 1 178 ? 11.850 0.452 -4.283 1.00 97.56 178 TRP A C 1
ATOM 1390 O O . TRP A 1 178 ? 11.087 -0.247 -3.617 1.00 97.56 178 TRP A O 1
ATOM 1400 N N . HIS A 1 179 ? 13.018 0.873 -3.790 1.00 96.88 179 HIS A N 1
ATOM 1401 C CA . HIS A 1 179 ? 13.427 0.560 -2.422 1.00 96.88 179 HIS A CA 1
ATOM 1402 C C . HIS A 1 179 ? 12.442 1.134 -1.399 1.00 96.88 179 HIS A C 1
ATO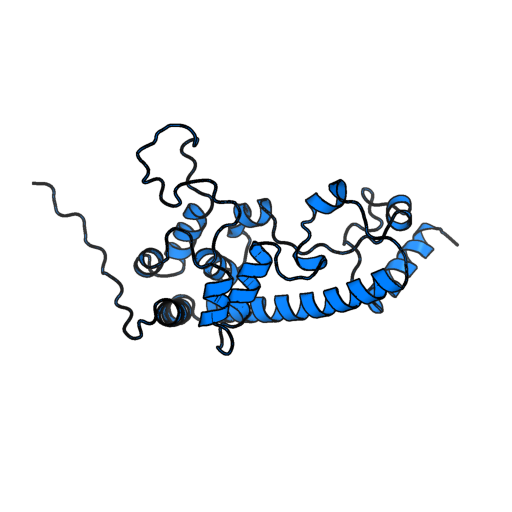M 1404 O O . HIS A 1 179 ? 11.979 0.395 -0.528 1.00 96.88 179 HIS A O 1
ATOM 1410 N N . GLN A 1 180 ? 12.049 2.398 -1.555 1.00 97.12 180 GLN A N 1
ATOM 1411 C CA . GLN A 1 180 ? 11.034 3.022 -0.708 1.00 97.12 180 GLN A CA 1
ATOM 1412 C C . GLN A 1 180 ? 9.692 2.280 -0.779 1.00 97.12 180 GLN A C 1
ATOM 1414 O O . GLN A 1 180 ? 9.109 1.975 0.261 1.00 97.12 180 GLN A O 1
ATOM 1419 N N . ALA A 1 181 ? 9.234 1.912 -1.978 1.00 97.81 181 ALA A N 1
ATOM 1420 C CA . ALA A 1 181 ? 7.998 1.162 -2.173 1.00 97.81 181 ALA A CA 1
ATOM 1421 C C . ALA A 1 181 ? 8.022 -0.178 -1.430 1.00 97.81 181 ALA A C 1
ATOM 1423 O O . ALA A 1 181 ? 7.062 -0.527 -0.744 1.00 97.81 181 ALA A O 1
ATOM 1424 N N . THR A 1 182 ? 9.135 -0.917 -1.508 1.00 97.38 182 THR A N 1
ATOM 1425 C CA . THR A 1 182 ? 9.264 -2.184 -0.776 1.00 97.38 182 THR A CA 1
ATOM 1426 C C . THR A 1 182 ? 9.219 -1.999 0.739 1.00 97.38 182 THR A C 1
ATOM 1428 O O . THR A 1 182 ? 8.591 -2.801 1.425 1.00 97.38 182 THR A O 1
ATOM 1431 N N . GLU A 1 183 ? 9.822 -0.933 1.274 1.00 97.69 183 GLU A N 1
ATOM 1432 C CA . GLU A 1 183 ? 9.768 -0.632 2.709 1.00 97.69 183 GLU A CA 1
ATOM 1433 C C . GLU A 1 183 ? 8.354 -0.249 3.168 1.00 97.69 183 GLU A C 1
ATOM 1435 O O . GLU A 1 183 ? 7.912 -0.685 4.236 1.00 97.69 183 GLU A O 1
ATOM 1440 N N . ILE A 1 184 ? 7.635 0.528 2.353 1.00 98.31 184 ILE A N 1
ATOM 1441 C CA . ILE A 1 184 ? 6.236 0.900 2.586 1.00 98.31 184 ILE A CA 1
ATOM 1442 C C . ILE A 1 184 ? 5.356 -0.352 2.615 1.00 98.31 184 ILE A C 1
ATOM 1444 O O . ILE A 1 184 ? 4.666 -0.603 3.607 1.00 98.31 184 ILE A O 1
ATOM 1448 N N . LEU A 1 185 ? 5.433 -1.187 1.575 1.00 98.00 185 LEU A N 1
ATOM 1449 C CA . LEU A 1 185 ? 4.656 -2.422 1.484 1.00 98.00 185 LEU A CA 1
ATOM 1450 C C . LEU A 1 185 ? 4.975 -3.389 2.626 1.00 98.00 185 LEU A C 1
ATOM 1452 O O . LEU A 1 185 ? 4.060 -4.008 3.167 1.00 98.00 185 LEU A O 1
ATOM 1456 N N . ASP A 1 186 ? 6.235 -3.488 3.052 1.00 98.38 186 ASP A N 1
ATOM 1457 C CA . ASP A 1 186 ? 6.628 -4.303 4.203 1.00 98.38 186 ASP A CA 1
ATOM 1458 C C . ASP A 1 186 ? 5.946 -3.839 5.499 1.00 98.38 186 ASP A C 1
ATOM 1460 O O . ASP A 1 186 ? 5.511 -4.669 6.303 1.00 98.38 186 ASP A O 1
ATOM 1464 N N . LYS A 1 187 ? 5.844 -2.524 5.730 1.00 98.19 187 LYS A N 1
ATOM 1465 C CA . LYS A 1 187 ? 5.159 -1.968 6.908 1.00 98.19 187 LYS A CA 1
ATOM 1466 C C . LYS A 1 187 ? 3.654 -2.201 6.853 1.00 98.19 187 LYS A C 1
ATOM 1468 O O . LYS A 1 187 ? 3.085 -2.705 7.823 1.00 98.19 187 LYS A O 1
ATOM 1473 N N . ILE A 1 188 ? 3.034 -1.929 5.706 1.00 98.50 188 ILE A N 1
ATOM 1474 C CA . ILE A 1 188 ? 1.619 -2.234 5.454 1.00 98.50 188 ILE A CA 1
ATOM 1475 C C . ILE A 1 188 ? 1.356 -3.721 5.724 1.00 98.50 188 ILE A C 1
ATOM 1477 O O . ILE A 1 188 ? 0.422 -4.087 6.442 1.00 98.50 188 ILE A O 1
ATOM 1481 N N . HIS A 1 189 ? 2.227 -4.595 5.212 1.00 98.25 189 HIS A N 1
ATOM 1482 C CA . HIS A 1 189 ? 2.083 -6.033 5.363 1.00 98.25 189 HIS A CA 1
ATOM 1483 C C . HIS A 1 189 ? 2.159 -6.486 6.826 1.00 98.25 189 HIS A C 1
ATOM 1485 O O . HIS A 1 189 ? 1.425 -7.386 7.240 1.00 98.25 189 HIS A O 1
ATOM 1491 N N . ARG A 1 190 ? 3.016 -5.855 7.637 1.00 98.31 190 ARG A N 1
ATOM 1492 C CA . ARG A 1 190 ? 3.099 -6.140 9.078 1.00 98.31 190 ARG A CA 1
ATOM 1493 C C . ARG A 1 190 ? 1.801 -5.797 9.795 1.00 98.31 190 ARG A C 1
ATOM 1495 O O . ARG A 1 190 ? 1.350 -6.610 10.598 1.00 98.31 190 ARG A O 1
ATOM 1502 N N . VAL A 1 191 ? 1.184 -4.656 9.489 1.00 97.94 191 VAL A N 1
ATOM 1503 C CA . VAL A 1 191 ? -0.106 -4.273 10.085 1.00 97.94 191 VAL A CA 1
ATOM 1504 C C . VAL A 1 191 ? -1.208 -5.241 9.668 1.00 97.94 191 VAL A C 1
ATOM 1506 O O . VAL A 1 191 ? -1.919 -5.755 10.532 1.00 97.94 191 VAL A O 1
ATOM 1509 N N . ALA A 1 192 ? -1.297 -5.578 8.378 1.00 98.00 192 ALA A N 1
ATOM 1510 C CA . ALA A 1 192 ? -2.244 -6.582 7.898 1.00 98.00 192 ALA A CA 1
ATOM 1511 C C . ALA A 1 192 ? -2.050 -7.929 8.622 1.00 98.00 192 ALA A C 1
ATOM 1513 O O . ALA A 1 192 ? -3.010 -8.525 9.105 1.00 98.00 192 ALA A O 1
ATOM 1514 N N . LEU A 1 193 ? -0.806 -8.382 8.798 1.00 98.25 193 LEU A N 1
ATOM 1515 C CA . LEU A 1 193 ? -0.511 -9.620 9.519 1.00 98.25 193 LEU A CA 1
ATOM 1516 C C . LEU A 1 193 ? -0.900 -9.549 11.007 1.00 98.25 193 LEU A C 1
ATOM 1518 O O . LEU A 1 193 ? -1.381 -10.539 11.556 1.00 98.25 193 LEU A O 1
ATOM 1522 N N . LEU A 1 194 ? -0.700 -8.408 11.674 1.00 97.62 194 LEU A N 1
ATOM 1523 C CA . LEU A 1 194 ? -1.136 -8.211 13.063 1.00 97.62 194 LEU A CA 1
ATOM 1524 C C . LEU A 1 194 ? -2.663 -8.301 13.190 1.00 97.62 194 LEU A C 1
ATOM 1526 O O . LEU A 1 194 ? -3.167 -8.925 14.130 1.00 97.62 194 LEU A O 1
ATOM 1530 N N . LEU A 1 195 ? -3.385 -7.714 12.233 1.00 97.56 195 LEU A N 1
ATOM 1531 C CA . LEU A 1 195 ? -4.842 -7.785 12.140 1.00 97.56 195 LEU A CA 1
ATOM 1532 C C . LEU A 1 195 ? -5.340 -9.207 11.844 1.00 97.56 195 LEU A C 1
ATOM 1534 O O . LEU A 1 195 ? -6.416 -9.571 12.291 1.00 97.56 195 LEU A O 1
ATOM 1538 N N . GLU A 1 196 ? -4.570 -10.047 11.155 1.00 96.56 196 GLU A N 1
ATOM 1539 C CA . GLU A 1 196 ? -4.967 -11.433 10.854 1.00 96.56 196 GLU A CA 1
ATOM 1540 C C . GLU A 1 196 ? -4.766 -12.414 12.015 1.00 96.56 196 GLU A C 1
ATOM 1542 O O . GLU A 1 196 ? -5.470 -13.418 12.106 1.00 96.56 196 GLU A O 1
ATOM 1547 N N . GLN A 1 197 ? -3.787 -12.174 12.893 1.00 95.75 197 GLN A N 1
ATOM 1548 C CA . GLN A 1 197 ? -3.414 -13.141 13.936 1.00 95.75 197 GLN A CA 1
ATOM 1549 C C . GLN A 1 197 ? -4.491 -13.326 15.012 1.00 95.75 197 GLN A C 1
ATOM 1551 O O . GLN A 1 197 ? -4.722 -14.447 15.466 1.00 95.75 197 GLN A O 1
ATOM 1556 N N . ASP A 1 198 ? -5.106 -12.227 15.444 1.00 95.44 198 ASP A N 1
ATOM 1557 C CA . ASP A 1 198 ? -6.200 -12.197 16.422 1.00 95.44 198 ASP A CA 1
ATOM 1558 C C . ASP A 1 198 ? -7.143 -11.034 16.057 1.00 95.44 198 ASP A C 1
ATOM 1560 O O . ASP A 1 198 ? -7.069 -9.966 16.675 1.00 95.44 198 ASP A O 1
ATOM 1564 N N . PRO A 1 199 ? -7.972 -11.201 15.003 1.00 95.44 199 PRO A N 1
ATOM 1565 C CA . PRO A 1 199 ? -8.695 -10.102 14.368 1.00 95.44 199 PRO A CA 1
ATOM 1566 C C . PRO A 1 199 ? -9.503 -9.250 15.332 1.00 95.44 199 PRO A C 1
ATOM 1568 O O . PRO A 1 199 ? -9.295 -8.044 15.408 1.00 95.44 199 PRO A O 1
ATOM 1571 N N . GLU A 1 200 ? -10.360 -9.866 16.140 1.00 94.19 200 GLU A N 1
ATOM 1572 C CA . GLU A 1 200 ? -11.235 -9.133 17.053 1.00 94.19 200 GLU A CA 1
ATOM 1573 C C . GLU A 1 200 ? -10.437 -8.355 18.111 1.00 94.19 200 GLU A C 1
ATOM 1575 O O . GLU A 1 200 ? -10.692 -7.173 18.366 1.00 94.19 200 GLU A O 1
ATOM 1580 N N . ARG A 1 201 ? -9.430 -8.990 18.724 1.00 94.19 201 ARG A N 1
ATOM 1581 C CA . ARG A 1 201 ? -8.638 -8.359 19.783 1.00 94.19 201 ARG A CA 1
ATOM 1582 C C . ARG A 1 201 ? -7.749 -7.246 19.241 1.00 94.19 201 ARG A C 1
ATOM 1584 O O . ARG A 1 201 ? -7.674 -6.183 19.864 1.00 94.19 201 ARG A O 1
ATOM 1591 N N . THR A 1 202 ? -7.053 -7.495 18.134 1.00 96.38 202 THR A N 1
ATOM 1592 C CA . THR A 1 202 ? -6.159 -6.512 17.519 1.00 96.38 202 THR A CA 1
ATOM 1593 C C . THR A 1 202 ? -6.964 -5.340 16.974 1.00 96.38 202 THR A C 1
ATOM 1595 O O . THR A 1 202 ? -6.615 -4.195 17.259 1.00 96.38 202 THR A O 1
ATOM 1598 N N . PHE A 1 203 ? -8.086 -5.599 16.298 1.00 96.06 203 PHE A N 1
ATOM 1599 C CA . PHE A 1 203 ? -8.961 -4.546 15.788 1.00 96.06 203 PHE A CA 1
ATOM 1600 C C . PHE A 1 203 ? -9.554 -3.708 16.925 1.00 96.06 203 PHE A C 1
ATOM 1602 O O . PHE A 1 203 ? -9.492 -2.486 16.871 1.00 96.06 203 PHE A O 1
ATOM 1609 N N . ARG A 1 204 ? -10.019 -4.317 18.029 1.00 94.31 204 ARG A N 1
ATOM 1610 C CA . ARG A 1 204 ?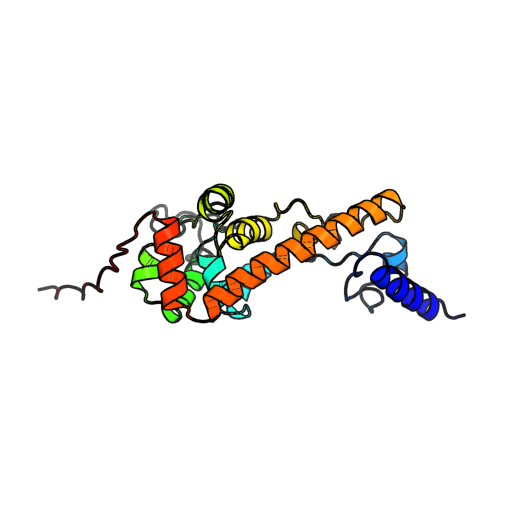 -10.481 -3.559 19.210 1.00 94.31 204 ARG A CA 1
ATOM 1611 C C . ARG A 1 204 ? -9.370 -2.687 19.807 1.00 94.31 204 ARG A C 1
ATOM 1613 O O . ARG A 1 204 ? -9.634 -1.558 20.214 1.00 94.31 204 ARG A O 1
ATOM 1620 N N . LYS A 1 205 ? -8.134 -3.194 19.879 1.00 95.06 205 LYS A N 1
ATOM 1621 C CA . LYS A 1 205 ? -6.976 -2.430 20.372 1.00 95.06 205 LYS A CA 1
ATOM 1622 C C . LYS A 1 205 ? -6.666 -1.235 19.467 1.00 95.06 205 LYS A C 1
ATOM 1624 O O . LYS A 1 205 ? -6.411 -0.150 19.982 1.00 95.06 205 LYS A O 1
ATOM 1629 N N . LEU A 1 206 ? -6.711 -1.435 18.153 1.00 95.69 206 LEU A N 1
ATOM 1630 C CA . LEU A 1 206 ? -6.530 -0.378 17.165 1.00 95.69 206 LEU A CA 1
ATOM 1631 C C . LEU A 1 206 ? -7.655 0.660 17.251 1.00 95.69 206 LEU A C 1
ATOM 1633 O O . LEU A 1 206 ? -7.380 1.846 17.360 1.00 95.69 206 LEU A O 1
ATOM 1637 N N . MET A 1 207 ? -8.912 0.231 17.348 1.00 94.75 207 MET A N 1
ATOM 1638 C CA . MET A 1 207 ? -10.055 1.128 17.553 1.00 94.75 207 MET A CA 1
ATOM 1639 C C . MET A 1 207 ? -9.939 1.945 18.844 1.00 94.75 207 MET A C 1
ATOM 1641 O O . MET A 1 207 ? -10.239 3.137 18.851 1.00 94.75 207 MET A O 1
ATOM 1645 N N . ALA A 1 208 ? -9.472 1.339 19.939 1.00 93.69 208 ALA A N 1
ATOM 1646 C CA . ALA A 1 208 ? -9.225 2.047 21.195 1.00 93.69 208 ALA A CA 1
ATOM 1647 C C . ALA A 1 208 ? -8.134 3.121 21.057 1.00 93.69 208 ALA A C 1
ATOM 1649 O O . ALA A 1 208 ? -8.230 4.165 21.700 1.00 93.69 208 ALA A O 1
ATOM 1650 N N . LEU A 1 209 ? -7.121 2.875 20.220 1.00 94.75 209 LEU A N 1
ATOM 1651 C CA . LEU A 1 209 ? -6.092 3.855 19.880 1.00 94.75 209 LEU A CA 1
ATOM 1652 C C . LEU A 1 209 ? -6.673 4.991 19.019 1.00 94.75 209 LEU A C 1
ATOM 1654 O O . LEU A 1 209 ? -6.539 6.151 19.391 1.00 94.75 209 LEU A O 1
ATOM 1658 N N . LEU A 1 210 ? -7.371 4.656 17.929 1.00 94.06 210 LEU A N 1
ATOM 1659 C CA . LEU A 1 210 ? -7.937 5.617 16.970 1.00 94.06 210 LEU A CA 1
ATOM 1660 C C . LEU A 1 210 ? -9.011 6.534 17.572 1.00 94.06 210 LEU A C 1
ATOM 1662 O O . LEU A 1 210 ? -9.201 7.656 17.113 1.00 94.06 210 LEU A O 1
ATOM 1666 N N . THR A 1 211 ? -9.714 6.071 18.605 1.00 90.56 211 THR A N 1
ATOM 1667 C CA . THR A 1 211 ? -10.785 6.833 19.272 1.00 90.56 211 THR A CA 1
ATOM 1668 C C . THR A 1 211 ? -10.358 7.468 20.599 1.00 90.56 211 THR A C 1
ATOM 1670 O O . THR A 1 211 ? -11.195 8.058 21.282 1.00 90.56 211 THR A O 1
ATOM 1673 N N . ASP A 1 212 ? -9.087 7.318 20.996 1.00 87.44 212 ASP A N 1
ATOM 1674 C CA . ASP A 1 212 ? -8.565 7.665 22.331 1.00 87.44 212 ASP A CA 1
ATOM 1675 C C . ASP A 1 212 ? -9.439 7.118 23.486 1.00 87.44 212 ASP A C 1
ATOM 1677 O O . ASP A 1 212 ? -9.619 7.734 24.539 1.00 87.44 212 ASP A O 1
ATOM 1681 N N . ASN A 1 213 ? -10.019 5.927 23.298 1.00 82.94 213 ASN A N 1
ATOM 1682 C CA . ASN A 1 213 ? -10.936 5.306 24.250 1.00 82.94 213 ASN A CA 1
ATOM 1683 C C . ASN A 1 213 ? -10.425 3.939 24.718 1.00 82.94 213 ASN A C 1
ATOM 1685 O O . ASN A 1 213 ? -10.729 2.888 24.152 1.00 82.94 213 ASN A O 1
ATOM 1689 N N . LYS A 1 214 ? -9.676 3.957 25.824 1.00 70.19 214 LYS A N 1
ATOM 1690 C CA . LYS A 1 214 ? -9.052 2.766 26.429 1.00 70.19 214 LYS A CA 1
ATOM 1691 C C . LYS A 1 214 ? -10.047 1.736 26.968 1.00 70.19 214 LYS A C 1
ATOM 1693 O O . LYS A 1 214 ? -9.680 0.572 27.100 1.00 70.19 214 LYS A O 1
ATOM 1698 N N . ASP A 1 215 ? -11.279 2.154 27.250 1.00 68.88 215 ASP A N 1
ATOM 1699 C CA . ASP A 1 215 ? -12.341 1.313 27.809 1.00 68.88 215 ASP A CA 1
ATOM 1700 C C . ASP A 1 215 ? -13.421 0.992 26.764 1.00 68.88 215 ASP A C 1
ATOM 1702 O O . ASP A 1 215 ? -14.571 0.785 27.141 1.00 68.88 215 ASP A O 1
ATOM 1706 N N . LEU A 1 216 ? -13.067 0.975 25.467 1.00 74.94 216 LEU A N 1
ATOM 1707 C CA . LEU A 1 216 ? -13.968 0.814 24.317 1.00 74.94 216 LEU A CA 1
ATOM 1708 C C . LEU A 1 216 ? -15.164 -0.117 24.617 1.00 74.94 216 LEU A C 1
ATOM 1710 O O . LEU A 1 216 ? -15.056 -1.348 24.595 1.00 74.94 216 LEU A O 1
ATOM 1714 N N . VAL A 1 217 ? -16.315 0.487 24.929 1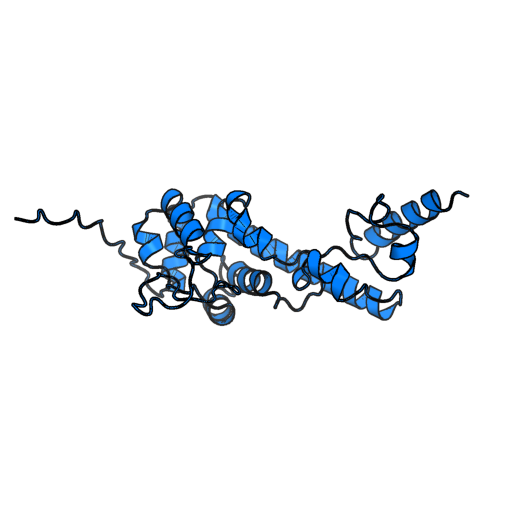.00 71.19 217 VAL A N 1
ATOM 1715 C CA . VAL A 1 217 ? -17.543 -0.237 25.267 1.00 71.19 217 VAL A CA 1
ATOM 1716 C C . VAL A 1 217 ? -18.290 -0.505 23.974 1.00 71.19 217 VAL A C 1
ATOM 1718 O O . VAL A 1 217 ? -18.813 0.424 23.365 1.00 71.19 217 VAL A O 1
ATOM 1721 N N . ILE A 1 218 ? -18.373 -1.773 23.579 1.00 68.88 218 ILE A N 1
ATOM 1722 C CA . ILE A 1 218 ? -19.198 -2.172 22.439 1.00 68.88 218 ILE A CA 1
ATOM 1723 C C . ILE A 1 218 ? -20.672 -2.099 22.861 1.00 68.88 218 ILE A C 1
ATOM 1725 O O . ILE A 1 218 ? -21.063 -2.775 23.823 1.00 68.88 218 ILE A O 1
ATOM 1729 N N . PRO A 1 219 ? -21.507 -1.288 22.189 1.00 62.38 219 PRO A N 1
ATOM 1730 C CA . PRO A 1 219 ? -22.941 -1.297 22.430 1.00 62.38 219 PRO A CA 1
ATOM 1731 C C . PRO A 1 219 ? -23.496 -2.685 22.100 1.00 62.38 219 PRO A C 1
ATOM 1733 O O . PRO A 1 219 ? -23.350 -3.163 20.980 1.00 62.38 219 PRO A O 1
ATOM 1736 N N . LYS A 1 220 ? -24.148 -3.340 23.068 1.00 56.75 220 LYS A N 1
ATOM 1737 C CA . LYS A 1 220 ? -24.886 -4.578 22.784 1.00 56.75 220 LYS A CA 1
ATOM 1738 C C . LYS A 1 220 ? -26.010 -4.274 21.799 1.00 56.75 220 LYS A C 1
ATOM 1740 O O . LYS A 1 220 ? -26.694 -3.263 21.980 1.00 56.75 220 LYS A O 1
ATOM 1745 N N . GLU A 1 221 ? -26.231 -5.164 20.833 1.00 54.41 221 GLU A N 1
ATOM 1746 C CA . GLU A 1 221 ? -27.393 -5.111 19.946 1.00 54.41 221 GLU A CA 1
ATOM 1747 C C . GLU A 1 221 ? -28.667 -4.848 20.757 1.00 54.41 221 GLU A C 1
ATOM 1749 O O . GLU A 1 221 ? -29.066 -5.635 21.624 1.00 54.41 221 GLU A O 1
ATOM 1754 N N . GLN A 1 222 ? -29.307 -3.710 20.499 1.00 47.62 222 GLN A N 1
ATOM 1755 C CA . GLN A 1 222 ? -30.663 -3.492 20.969 1.00 47.62 222 GLN A CA 1
ATOM 1756 C C . GLN A 1 222 ? -31.579 -4.276 20.037 1.00 47.62 222 GLN A C 1
ATOM 1758 O O . GLN A 1 222 ? -31.789 -3.878 18.893 1.00 47.62 222 GLN A O 1
ATOM 1763 N N . LEU A 1 223 ? -32.110 -5.401 20.527 1.00 41.91 223 LEU A N 1
ATOM 1764 C CA . LEU A 1 223 ? -33.220 -6.084 19.868 1.00 41.91 223 LEU A CA 1
ATOM 1765 C C . LEU A 1 223 ? -34.324 -5.051 19.592 1.00 41.91 223 LEU A C 1
ATOM 1767 O O . LEU A 1 223 ? -34.650 -4.283 20.507 1.00 41.91 223 LEU A O 1
ATOM 1771 N N . PRO A 1 224 ? -34.902 -5.018 18.377 1.00 47.53 224 PRO A N 1
ATOM 1772 C CA . PRO A 1 224 ? -35.993 -4.106 18.082 1.00 47.53 224 PRO A CA 1
ATOM 1773 C C . PRO A 1 224 ? -37.096 -4.314 19.121 1.00 47.53 224 PRO A C 1
ATOM 1775 O O . PRO A 1 224 ? -37.532 -5.443 19.371 1.00 47.53 224 PRO A O 1
ATOM 1778 N N . LEU A 1 225 ? -37.496 -3.221 19.775 1.00 44.50 225 LEU A N 1
ATOM 1779 C CA . LEU A 1 225 ? -38.623 -3.239 20.699 1.00 44.50 225 LEU A CA 1
ATOM 1780 C C . LEU A 1 225 ? -39.841 -3.786 19.939 1.00 44.50 225 LEU A C 1
ATOM 1782 O O . LEU A 1 225 ? -40.066 -3.360 18.802 1.00 44.50 225 LEU A O 1
ATOM 1786 N N . PRO A 1 226 ? -40.616 -4.720 20.523 1.00 53.69 226 PRO A N 1
ATOM 1787 C CA . PRO A 1 226 ? -41.860 -5.155 19.913 1.00 53.69 226 PRO A CA 1
ATOM 1788 C C . PRO A 1 226 ? -42.712 -3.917 19.647 1.00 53.69 226 PRO A C 1
ATOM 1790 O O . PRO A 1 226 ? -42.956 -3.125 20.556 1.00 53.69 226 PRO A O 1
ATOM 1793 N N . ILE A 1 227 ? -43.101 -3.725 18.391 1.00 57.81 227 ILE A N 1
ATOM 1794 C CA . ILE A 1 227 ? -44.085 -2.712 18.033 1.00 57.81 227 ILE A CA 1
ATOM 1795 C C . ILE A 1 227 ? -45.419 -3.235 18.582 1.00 57.81 227 ILE A C 1
ATOM 1797 O O . ILE A 1 227 ? -45.894 -4.274 18.116 1.00 57.81 227 ILE A O 1
ATOM 1801 N N . ASP A 1 228 ? -45.939 -2.572 19.618 1.00 55.25 228 ASP A N 1
ATOM 1802 C CA . ASP A 1 228 ? -47.269 -2.825 20.200 1.00 55.25 228 ASP A CA 1
ATOM 1803 C C . ASP A 1 228 ? -48.404 -2.519 19.205 1.00 55.25 228 ASP A C 1
ATOM 1805 O O . ASP A 1 228 ? -48.316 -1.495 18.483 1.00 55.25 228 ASP A O 1
#

=== Feature glossary ===
The features interleaved in this record are:

— What the protein is —

Sequence gives the chain of amino acids in standard one-letter code (A=alanine, C=cysteine, …, Y=tyrosine), read N→C. It is the only feature that is directly encoded by the gene; all structural features are derived from the folded form of this sequence.

Database cross-references. InterPro integrates a dozen domain/family signature databases into unified entries with residue-range hits. GO terms attach function/process/location labels with evidence codes. CATH codes position the fold in a four-level structural taxonomy. Organism is the NCBI-taxonomy species name.

— Where its atoms are —

Atomic coordinates in PDBx/mmCIF format — the same representation the Protein Data Bank distributes. Each line of the _atom_site loop places one backbone atom in Cartesian space (units: ångströms, origin: arbitrary).

The six renders are orthographic views along the three Cartesian axes in both directions. Representation (cartoon, sticks, or surface) and color scheme (sequence-rainbow or by-chain) vary across proteins so the training set covers all the common visualization conventions.

— Local backbone conformation —

Eight-state secondary structure (DSSP): H is the canonical α-helix, G the tighter 3₁₀-helix, I the wider π-helix; E/B are β-structure, T and S are turns and bends, and '-' is everything else. DSSP derives these from the pattern of main-chain N–H···O=C hydrogen bonds, not from the sequence.

P-SEA three-state annotation labels each residue as helix, strand, or coil based purely on the geometry of the Cα trace. It serves as a fallback when the full backbone (and thus DSSP) is unavailable.

The φ/ψ torsion pair specifies the backbone conformation at each residue. φ rotates about the N–Cα bond, ψ about the Cα–C bond. Steric clashes forbid most of the (φ, ψ) plane — the allowed regions (α-helix basin, β-sheet basin, left-handed helix) are the Ramachandran-allowed regions.

— Global shape and packing —

The geometric summary reports three shape descriptors. Rg (radius of gyration) measures how spread out the Cα atoms are about their centre of mass; compact globular proteins have small Rg, elongated or unfolded ones large. Cα contacts (<8 Å, |i−j|>4) count long-range residue pairs in spatial proximity — high for tightly packed folds, near zero for rods or random coil. The bounding-box extents give the protein's footprint along x, y, z in Å.

Solvent-accessible surface area (SASA) is the area in Å² traced out by the centre of a 1.4 Å probe sphere (a water molecule) rolled over the protein's van der Waals surface (Shrake–Rupley / Lee–Richards construction). Buried residues have near-zero SASA; fully exposed residues can exceed 200 Å². The total SASA scales roughly with the number of surface residues.

The contact map is a binary N×N matrix image: pixel (i, j) is dark where Cα_i and Cα_j are within 8 Å and |i−j|>4. Because the |i−j|>4 filter removes local helical contacts, off-diagonal stripes parallel to the main diagonal indicate parallel β-sheets; stripes perpendicular to it indicate antiparallel β-sheets. The Ramachandran plot scatters every residue's (φ, ψ) pair against the sterically allowed regions. The PAE heatmap renders the predicted-aligned-error matrix.

— Structural neighborhood —

3Di is Foldseek's structural alphabet. Each residue is assigned one of twenty discrete states based on how its Cα sits relative to its spatial (not sequential) neighbors. Aligning 3Di strings finds structural homologs roughly as well as full 3D superposition, but orders of magnitude faster.

Nearest PDB neighbors are the top structural matches found by Foldseek when searching this structure against the entire Protein Data Bank. Each hit reports a TM-score (0 to 1; >0.5 almost always implies the same fold) and an E-value. These are *structural* homologs — they may share no detectable sequence similarity.

— Confidence and disorder —

For AlphaFold models, the B-factor field carries pLDDT — the model's own estimate of local accuracy on a 0–100 scale. Regions with pLDDT<50 should be treated as essentially unmodeled; they often correspond to intrinsically disordered segments.

Crystallographic B-factors measure how much each atom's electron density is smeared out, in Å². They rise in mobile loops and surface residues and fall in the buried interior. In AlphaFold models this column is repurposed to hold pLDDT instead.

Predicted aligned error is AlphaFold's pairwise confidence. Unlike pLDDT (per-residue), PAE is per-residue-pair and captures whether two parts of the structure are correctly placed relative to each other. Units are ångströms of expected positional error.